Protein AF-A0A137Q869-F1 (afdb_monomer_lite)

Structure (mmCIF, N/CA/C/O backbone):
data_AF-A0A137Q869-F1
#
_entry.id   AF-A0A137Q869-F1
#
loop_
_atom_site.group_PDB
_atom_site.id
_atom_site.type_symbol
_atom_site.label_atom_id
_atom_site.label_alt_id
_atom_site.label_comp_id
_atom_site.label_asym_id
_atom_site.label_entity_id
_atom_site.label_seq_id
_atom_site.pdbx_PDB_ins_code
_atom_site.Cartn_x
_atom_site.Cartn_y
_atom_site.Cartn_z
_atom_site.occupancy
_atom_site.B_iso_or_equiv
_atom_site.auth_seq_id
_atom_site.auth_comp_id
_atom_site.auth_asym_id
_atom_site.auth_atom_id
_atom_site.pdbx_PDB_model_num
ATOM 1 N N . MET A 1 1 ? 22.956 7.132 -44.912 1.00 70.69 1 MET A N 1
ATOM 2 C CA . MET A 1 1 ? 22.242 6.955 -43.641 1.00 70.69 1 MET A CA 1
ATOM 3 C C . MET A 1 1 ? 20.974 6.210 -43.957 1.00 70.69 1 MET A C 1
ATOM 5 O O . MET A 1 1 ? 20.261 6.618 -44.870 1.00 70.69 1 MET A O 1
ATOM 9 N N . SER A 1 2 ? 20.786 5.075 -43.301 1.00 84.12 2 SER A N 1
ATOM 10 C CA . SER A 1 2 ? 19.539 4.321 -43.343 1.00 84.12 2 SER A CA 1
ATOM 11 C C . SER A 1 2 ? 18.423 5.119 -42.655 1.00 84.12 2 SER A C 1
ATOM 13 O O . SER A 1 2 ? 18.686 6.122 -41.986 1.00 84.12 2 SER A O 1
ATOM 15 N N . ALA A 1 3 ? 17.173 4.682 -42.820 1.00 81.38 3 ALA A N 1
ATOM 16 C CA . ALA A 1 3 ? 16.053 5.274 -42.094 1.00 81.38 3 ALA A CA 1
ATOM 17 C C . ALA A 1 3 ? 16.277 5.172 -40.567 1.00 81.38 3 ALA A C 1
ATOM 19 O O . ALA A 1 3 ? 16.116 6.129 -39.812 1.00 81.38 3 ALA A O 1
ATOM 20 N N . HIS A 1 4 ? 16.777 4.016 -40.148 1.00 83.25 4 HIS A N 1
ATOM 21 C CA . HIS A 1 4 ? 17.212 3.752 -38.791 1.00 83.25 4 HIS A CA 1
ATOM 22 C C . HIS A 1 4 ? 18.211 4.791 -38.263 1.00 83.25 4 HIS A C 1
ATOM 24 O O . HIS A 1 4 ? 17.983 5.367 -37.203 1.00 83.25 4 HIS A O 1
ATOM 30 N N . ASP A 1 5 ? 19.279 5.081 -39.014 1.00 85.75 5 ASP A N 1
ATOM 31 C CA . ASP A 1 5 ? 20.335 5.993 -38.553 1.00 85.75 5 ASP A CA 1
ATOM 32 C C . ASP A 1 5 ? 19.799 7.403 -38.291 1.00 85.75 5 ASP A C 1
ATOM 34 O O . ASP A 1 5 ? 20.252 8.070 -37.370 1.00 85.75 5 ASP A O 1
ATOM 38 N N . VAL A 1 6 ? 18.830 7.863 -39.090 1.00 86.69 6 VAL A N 1
ATOM 39 C CA . VAL A 1 6 ? 18.219 9.190 -38.916 1.00 86.69 6 VAL A CA 1
ATOM 40 C C . VAL A 1 6 ? 17.366 9.235 -37.646 1.00 86.69 6 VAL A C 1
ATOM 42 O O . VAL A 1 6 ? 17.465 10.196 -36.888 1.00 86.69 6 VAL A O 1
ATOM 45 N N . ILE A 1 7 ? 16.548 8.204 -37.403 1.00 88.56 7 ILE A N 1
ATOM 46 C CA . ILE A 1 7 ? 15.690 8.117 -36.209 1.00 88.56 7 ILE A CA 1
ATOM 47 C C . ILE A 1 7 ? 16.550 7.984 -34.948 1.00 88.56 7 ILE A C 1
ATOM 49 O O . ILE A 1 7 ? 16.320 8.680 -33.963 1.00 88.56 7 ILE A O 1
ATOM 53 N N . MET A 1 8 ? 17.580 7.137 -34.985 1.00 89.00 8 MET A N 1
ATOM 54 C CA . MET A 1 8 ? 18.490 6.967 -33.854 1.00 89.00 8 MET A CA 1
ATOM 55 C C . MET A 1 8 ? 19.308 8.225 -33.586 1.00 89.00 8 MET A C 1
ATOM 57 O O . MET A 1 8 ? 19.418 8.623 -32.433 1.00 89.00 8 MET A O 1
ATOM 61 N N . GLN A 1 9 ? 19.809 8.898 -34.626 1.00 91.38 9 GLN A N 1
ATOM 62 C CA . GLN A 1 9 ? 20.503 10.173 -34.455 1.00 91.38 9 GLN A CA 1
ATOM 63 C C . GLN A 1 9 ? 19.596 11.218 -33.788 1.00 91.38 9 GLN A C 1
ATOM 65 O O . GLN A 1 9 ? 20.054 11.945 -32.910 1.00 91.38 9 GLN A O 1
ATOM 70 N N . PHE A 1 10 ? 18.312 11.277 -34.159 1.00 92.62 10 PHE A N 1
ATOM 71 C CA . PHE A 1 10 ? 17.350 12.164 -33.506 1.00 92.62 10 PHE A CA 1
ATOM 72 C C . PHE A 1 10 ? 17.226 11.865 -32.003 1.00 92.62 10 PHE A C 1
ATOM 74 O O . PHE A 1 10 ? 17.351 12.782 -31.192 1.00 92.62 10 PHE A O 1
ATOM 81 N N . PHE A 1 11 ? 17.052 10.596 -31.619 1.00 92.12 11 PHE A N 1
ATOM 82 C CA . PHE A 1 11 ? 16.946 10.224 -30.204 1.00 92.12 11 PHE A CA 1
ATOM 83 C C . PHE A 1 11 ? 18.252 10.422 -29.431 1.00 92.12 11 PHE A C 1
ATOM 85 O O . PHE A 1 11 ? 18.211 10.840 -28.281 1.00 92.12 11 PHE A O 1
ATOM 92 N N . GLU A 1 12 ? 19.413 10.195 -30.048 1.00 93.44 12 GLU A N 1
ATOM 93 C CA . GLU A 1 12 ? 20.713 10.476 -29.429 1.00 93.44 12 GLU A CA 1
ATOM 94 C C . GLU A 1 12 ? 20.909 11.977 -29.162 1.00 93.44 12 GLU A C 1
ATOM 96 O O . GLU A 1 12 ? 21.384 12.370 -28.092 1.00 93.44 12 GLU A O 1
ATOM 101 N N . GLU A 1 13 ? 20.528 12.832 -30.116 1.00 94.44 13 GLU A N 1
ATOM 102 C CA . GLU A 1 13 ? 20.557 14.288 -29.950 1.00 94.44 13 GLU A CA 1
ATOM 103 C C . GLU A 1 13 ? 19.576 14.740 -28.854 1.00 94.44 13 GLU A C 1
ATOM 105 O O . GLU A 1 13 ? 19.938 15.559 -27.999 1.00 94.44 13 GLU A O 1
ATOM 110 N N . GLN A 1 14 ? 18.375 14.155 -28.823 1.00 92.88 14 GLN A N 1
ATOM 111 C CA . GLN A 1 14 ? 17.350 14.417 -27.812 1.00 92.88 14 GLN A CA 1
ATOM 112 C C . GLN A 1 14 ? 17.806 13.988 -26.410 1.00 92.88 14 GLN A C 1
ATOM 114 O O . GLN A 1 14 ? 17.740 14.787 -25.473 1.00 92.88 14 GLN A O 1
ATOM 119 N N . ASP A 1 15 ? 18.371 12.789 -26.263 1.00 90.69 15 ASP A N 1
ATOM 120 C CA . ASP A 1 15 ? 18.937 12.290 -25.006 1.00 90.69 15 ASP A CA 1
ATOM 121 C C . ASP A 1 15 ? 20.086 13.172 -24.511 1.00 90.69 15 ASP A C 1
ATOM 123 O O . ASP A 1 15 ? 20.161 13.503 -23.323 1.00 90.69 15 ASP A O 1
ATOM 127 N N . ALA A 1 16 ? 20.970 13.614 -25.410 1.00 93.69 16 ALA A N 1
ATOM 128 C CA . ALA A 1 16 ? 22.062 14.515 -25.057 1.00 93.69 16 ALA A CA 1
ATOM 129 C C . ALA A 1 16 ? 21.548 15.870 -24.536 1.00 93.69 16 ALA A C 1
ATOM 131 O O . ALA A 1 16 ? 22.136 16.450 -23.616 1.00 93.69 16 ALA A O 1
ATOM 132 N N . ASP A 1 17 ? 20.456 16.390 -25.094 1.00 92.56 17 ASP A N 1
ATOM 133 C CA . ASP A 1 17 ? 19.822 17.617 -24.614 1.00 92.56 17 ASP A CA 1
ATOM 134 C C . ASP A 1 17 ? 19.055 17.409 -23.305 1.00 92.56 17 ASP A C 1
ATOM 136 O O . ASP A 1 17 ? 19.138 18.248 -22.401 1.00 92.56 17 ASP A O 1
ATOM 140 N N . ASN A 1 18 ? 18.400 16.265 -23.143 1.00 90.38 18 ASN A N 1
ATOM 141 C CA . ASN A 1 18 ? 17.724 15.871 -21.913 1.00 90.38 18 ASN A CA 1
ATOM 142 C C . ASN A 1 18 ? 18.715 15.701 -20.747 1.00 90.38 18 ASN A C 1
ATOM 144 O O . ASN A 1 18 ? 18.483 16.221 -19.654 1.00 90.38 18 ASN A O 1
ATOM 148 N N . GLN A 1 19 ? 19.903 15.139 -20.986 1.00 87.94 19 GLN A N 1
ATOM 149 C CA . GLN A 1 19 ? 20.984 15.103 -19.990 1.00 87.94 19 GLN A CA 1
ATOM 150 C C . GLN A 1 19 ? 21.450 16.504 -19.561 1.00 87.94 19 GLN A C 1
ATOM 152 O O . GLN A 1 19 ? 21.754 16.735 -18.386 1.00 87.94 19 GLN A O 1
ATOM 157 N N . LYS A 1 20 ? 21.479 17.477 -20.483 1.00 91.00 20 LYS A N 1
ATOM 158 C CA . LYS A 1 20 ? 21.799 18.875 -20.140 1.00 91.00 20 LYS A CA 1
ATOM 159 C C . LYS A 1 20 ? 20.687 19.539 -19.324 1.00 91.00 20 LYS A C 1
ATOM 161 O O . LYS A 1 20 ? 21.003 20.432 -18.532 1.00 91.00 20 LYS A O 1
ATOM 166 N N . LYS A 1 21 ? 19.418 19.150 -19.521 1.00 86.69 21 LYS A N 1
ATOM 167 C CA . LYS A 1 21 ? 18.273 19.618 -18.717 1.00 86.69 21 LYS A CA 1
ATOM 168 C C . LYS A 1 21 ? 18.342 19.053 -17.300 1.00 86.69 21 LYS A C 1
ATOM 170 O O . LYS A 1 21 ? 18.341 19.848 -16.366 1.00 86.69 21 LYS A O 1
ATOM 175 N N . LEU A 1 22 ? 18.578 17.745 -17.149 1.00 84.06 22 LEU A N 1
ATOM 176 C CA . LEU A 1 22 ? 18.749 17.076 -15.848 1.00 84.06 22 LEU A CA 1
ATOM 177 C C . LEU A 1 22 ? 19.807 17.747 -14.966 1.00 84.06 22 LEU A C 1
ATOM 179 O O . LEU A 1 22 ? 19.617 17.918 -13.766 1.00 84.06 22 LEU A O 1
ATOM 183 N N . ALA A 1 23 ? 20.924 18.181 -15.556 1.00 82.00 23 ALA A N 1
ATOM 184 C CA . ALA A 1 23 ? 21.990 18.860 -14.818 1.00 82.00 23 ALA A CA 1
ATOM 185 C C . ALA A 1 23 ? 21.577 20.228 -14.228 1.00 82.00 23 ALA A C 1
ATOM 187 O O . ALA A 1 23 ? 22.290 20.771 -13.381 1.00 82.00 23 ALA A O 1
ATOM 188 N N . LYS A 1 24 ? 20.463 20.809 -14.690 1.00 81.25 24 LYS A N 1
ATOM 189 C CA . LYS A 1 24 ? 19.943 22.122 -14.274 1.00 81.25 24 LYS A CA 1
ATOM 190 C C . LYS A 1 24 ? 18.648 22.029 -13.465 1.00 81.25 24 LYS A C 1
ATOM 192 O O . LYS A 1 24 ? 18.185 23.058 -12.976 1.00 81.25 24 LYS A O 1
ATOM 197 N N . GLU A 1 25 ? 18.077 20.838 -13.354 1.00 77.38 25 GLU A N 1
ATOM 198 C CA . GLU A 1 25 ? 16.706 20.623 -12.908 1.00 77.38 25 GLU A CA 1
ATOM 199 C C . GLU A 1 25 ? 16.575 20.622 -11.377 1.00 77.38 25 GLU A C 1
ATOM 201 O O . GLU A 1 25 ? 17.467 20.176 -10.647 1.00 77.38 25 GLU A O 1
ATOM 206 N N . MET A 1 26 ? 15.464 21.160 -10.866 1.00 68.94 26 MET A N 1
ATOM 207 C CA . MET A 1 26 ? 15.167 21.197 -9.432 1.00 68.94 26 MET A CA 1
ATOM 208 C C . MET A 1 26 ? 14.449 19.916 -8.969 1.00 68.94 26 MET A C 1
ATOM 210 O O . MET A 1 26 ? 13.731 19.272 -9.723 1.00 68.94 26 MET A O 1
ATOM 214 N N . LEU A 1 27 ? 14.553 19.581 -7.674 1.00 62.03 27 LEU A N 1
ATOM 215 C CA . LEU A 1 27 ? 13.987 18.352 -7.077 1.00 62.03 27 LEU A CA 1
ATOM 216 C C . LEU A 1 27 ? 12.481 18.126 -7.364 1.00 62.03 27 LEU A C 1
ATOM 218 O O . LEU A 1 27 ? 12.023 16.990 -7.374 1.00 62.03 27 LEU A O 1
ATOM 222 N N . VAL A 1 28 ? 11.710 19.198 -7.567 1.00 62.38 28 VAL A N 1
ATOM 223 C CA . VAL A 1 28 ? 10.260 19.139 -7.840 1.00 62.38 28 VAL A CA 1
ATOM 224 C C . VAL A 1 28 ? 9.964 18.732 -9.287 1.00 62.38 28 VAL A C 1
ATOM 226 O O . VAL A 1 28 ? 9.039 17.962 -9.527 1.00 62.38 28 VAL A O 1
ATOM 229 N N . GLU A 1 29 ? 10.761 19.210 -10.241 1.00 74.06 29 GLU A N 1
ATOM 230 C CA . GLU A 1 29 ? 10.646 18.854 -11.662 1.00 74.06 29 GLU A CA 1
ATOM 231 C C . GLU A 1 29 ? 11.014 17.379 -11.867 1.00 74.06 29 GLU A C 1
ATOM 233 O O . GLU A 1 29 ? 10.290 16.658 -12.546 1.00 74.06 29 GLU A O 1
ATOM 238 N N . TRP A 1 30 ? 12.010 16.883 -11.124 1.00 76.00 30 TRP A N 1
ATOM 239 C CA . TRP A 1 30 ? 12.380 15.465 -11.120 1.00 76.00 30 TRP A CA 1
ATOM 240 C C . TRP A 1 30 ? 11.239 14.531 -10.677 1.00 76.00 30 TRP A C 1
ATOM 242 O O . TRP A 1 30 ? 11.047 13.461 -11.247 1.00 76.00 30 TRP A O 1
ATOM 252 N N . GLN A 1 31 ? 10.443 14.928 -9.678 1.00 68.94 31 GLN A N 1
ATOM 253 C CA . GLN A 1 31 ? 9.300 14.122 -9.221 1.00 68.94 31 GLN A CA 1
ATOM 254 C C . GLN A 1 31 ? 8.162 14.086 -10.247 1.00 68.94 31 GLN A C 1
ATOM 256 O O . GLN A 1 31 ? 7.512 13.054 -10.415 1.00 68.94 31 GLN A O 1
ATOM 261 N N . HIS A 1 32 ? 7.911 15.208 -10.927 1.00 74.62 32 HIS A N 1
ATOM 262 C CA . HIS A 1 32 ? 6.934 15.260 -12.013 1.00 74.62 32 HIS A CA 1
ATOM 263 C C . HIS A 1 32 ? 7.376 14.372 -13.181 1.00 74.62 32 HIS A C 1
ATOM 265 O O . HIS A 1 32 ? 6.587 13.571 -13.678 1.00 74.62 32 HIS A O 1
ATOM 271 N N . GLN A 1 33 ? 8.658 14.449 -13.528 1.00 79.44 33 GLN A N 1
ATOM 272 C CA . GLN A 1 33 ? 9.302 13.635 -14.548 1.00 79.44 33 GLN A CA 1
ATOM 273 C C . GLN A 1 33 ? 9.174 12.133 -14.266 1.00 79.44 33 GLN A C 1
ATOM 275 O O . GLN A 1 33 ? 8.667 11.392 -15.103 1.00 79.44 33 GLN A O 1
ATOM 280 N N . GLU A 1 34 ? 9.541 11.694 -13.057 1.00 76.25 34 GLU A N 1
ATOM 281 C CA . GLU A 1 34 ? 9.469 10.281 -12.663 1.00 76.25 34 GLU A CA 1
ATOM 282 C C . GLU A 1 34 ? 8.021 9.754 -12.690 1.00 76.25 34 GLU A C 1
ATOM 284 O O . GLU A 1 34 ? 7.768 8.597 -13.035 1.00 76.25 34 GLU A O 1
ATOM 289 N N . SER A 1 35 ? 7.046 10.607 -12.360 1.00 73.88 35 SER A N 1
ATOM 290 C CA . SER A 1 35 ? 5.626 10.267 -12.486 1.00 73.88 35 SER A CA 1
ATOM 291 C C . SER A 1 35 ? 5.194 10.102 -13.947 1.00 73.88 35 SER A C 1
ATOM 293 O O . SER A 1 35 ? 4.416 9.194 -14.243 1.00 73.88 35 SER A O 1
ATOM 295 N N . CYS A 1 36 ? 5.672 10.964 -14.848 1.00 78.81 36 CYS A N 1
ATOM 296 C CA . CYS A 1 36 ? 5.370 10.900 -16.277 1.00 78.81 36 CYS A CA 1
ATOM 297 C C . CYS A 1 36 ? 6.039 9.702 -16.965 1.00 78.81 36 CYS A C 1
ATOM 299 O O . CYS A 1 36 ? 5.411 9.096 -17.824 1.00 78.81 36 CYS A O 1
ATOM 301 N N . ASP A 1 37 ? 7.241 9.297 -16.551 1.00 76.88 37 ASP A N 1
ATOM 302 C CA . ASP A 1 37 ? 7.908 8.092 -17.072 1.00 76.88 37 ASP A CA 1
ATOM 303 C C . ASP A 1 37 ? 7.158 6.802 -16.730 1.00 76.88 37 ASP A C 1
ATOM 305 O O . ASP A 1 37 ? 7.100 5.863 -17.524 1.00 76.88 37 ASP A O 1
ATOM 309 N N . ARG A 1 38 ? 6.554 6.746 -15.538 1.00 75.88 38 ARG A N 1
ATOM 310 C CA . ARG A 1 38 ? 5.797 5.574 -15.071 1.00 75.88 38 ARG A CA 1
ATOM 311 C C . ARG A 1 38 ? 4.402 5.487 -15.679 1.00 75.88 38 ARG A C 1
ATOM 313 O O . ARG A 1 38 ? 3.912 4.387 -15.928 1.00 75.88 38 ARG A O 1
ATOM 320 N N . PHE A 1 39 ? 3.759 6.634 -15.887 1.00 82.56 39 PHE A N 1
ATOM 321 C CA . PHE A 1 39 ? 2.400 6.731 -16.420 1.00 82.56 39 PHE A CA 1
ATOM 322 C C . PHE A 1 39 ? 2.340 7.772 -17.534 1.00 82.56 39 PHE A C 1
ATOM 324 O O . PHE A 1 39 ? 1.738 8.837 -17.358 1.00 82.56 39 PHE A O 1
ATOM 331 N N . PRO A 1 40 ? 2.968 7.479 -18.680 1.00 89.75 40 PRO A N 1
ATOM 332 C CA . PRO A 1 40 ? 3.048 8.443 -19.753 1.00 89.75 40 PRO A CA 1
ATOM 333 C C . PRO A 1 40 ? 1.640 8.762 -20.285 1.00 89.75 40 PRO A C 1
ATOM 335 O O . PRO A 1 40 ? 0.828 7.858 -20.520 1.00 89.75 40 PRO A O 1
ATOM 338 N N . PRO A 1 41 ? 1.291 10.052 -20.413 1.00 89.50 41 PRO A N 1
ATOM 339 C CA . PRO A 1 41 ? -0.058 10.482 -20.735 1.00 89.50 41 PRO A CA 1
ATOM 340 C C . PRO A 1 41 ? -0.468 10.042 -22.139 1.00 89.50 41 PRO A C 1
ATOM 342 O O . PRO A 1 41 ? 0.189 10.360 -23.122 1.00 89.50 41 PRO A O 1
ATOM 345 N N . ILE A 1 42 ? -1.609 9.363 -22.243 1.00 90.81 42 ILE A N 1
ATOM 346 C CA . ILE A 1 42 ? -2.093 8.794 -23.513 1.00 90.81 42 ILE A CA 1
ATOM 347 C C . ILE A 1 42 ? -2.887 9.820 -24.346 1.00 90.81 42 ILE A C 1
ATOM 349 O O . ILE A 1 42 ? -2.905 9.746 -25.569 1.00 90.81 42 ILE A O 1
ATOM 353 N N . ARG A 1 43 ? -3.557 10.785 -23.696 1.00 85.62 43 ARG A N 1
ATOM 354 C CA . ARG A 1 43 ? -4.472 11.739 -24.364 1.00 85.62 43 ARG A CA 1
ATOM 355 C C . ARG A 1 43 ? -3.970 13.176 -24.440 1.00 85.62 43 ARG A C 1
ATOM 357 O O . ARG A 1 43 ? -4.479 13.946 -25.244 1.00 85.62 43 ARG A O 1
ATOM 364 N N . SER A 1 44 ? -3.046 13.561 -23.563 1.00 88.62 44 SER A N 1
ATOM 365 C CA . SER A 1 44 ? -2.609 14.956 -23.428 1.00 88.62 44 SER A CA 1
ATOM 366 C C . SER A 1 44 ? -1.218 15.231 -23.988 1.00 88.62 44 SER A C 1
ATOM 368 O O . SER A 1 44 ? -0.874 16.399 -24.140 1.00 88.62 44 SER A O 1
ATOM 370 N N . ALA A 1 45 ? -0.421 14.199 -24.278 1.00 95.31 45 ALA A N 1
ATOM 371 C CA . ALA A 1 45 ? 0.853 14.366 -24.969 1.00 95.31 45 ALA A CA 1
ATOM 372 C C . ALA A 1 45 ? 0.646 14.320 -26.493 1.00 95.31 45 ALA A C 1
ATOM 374 O O . ALA A 1 45 ? -0.093 13.448 -26.964 1.00 95.31 45 ALA A O 1
ATOM 375 N N . PRO A 1 46 ? 1.279 15.221 -27.270 1.00 97.25 46 PRO A N 1
ATOM 376 C CA . PRO A 1 46 ? 1.372 15.079 -28.717 1.00 97.25 46 PRO A CA 1
ATOM 377 C C . PRO A 1 46 ? 2.007 13.738 -29.094 1.00 97.25 46 PRO A C 1
ATOM 379 O O . PRO A 1 46 ? 2.920 13.249 -28.424 1.00 97.25 46 PRO A O 1
ATOM 382 N N . VAL A 1 47 ? 1.505 13.147 -30.177 1.00 97.88 47 VAL A N 1
ATOM 383 C CA . VAL A 1 47 ? 2.003 11.886 -30.730 1.00 97.88 47 VAL A CA 1
ATOM 384 C C . VAL A 1 47 ? 2.546 12.157 -32.125 1.00 97.88 47 VAL A C 1
ATOM 386 O O . VAL A 1 47 ? 1.863 12.739 -32.967 1.00 97.88 47 VAL A O 1
ATOM 389 N N . TYR A 1 48 ? 3.765 11.697 -32.373 1.00 97.62 48 TYR A N 1
ATOM 390 C CA . TYR A 1 48 ? 4.435 11.774 -33.659 1.00 97.62 48 TYR A CA 1
ATOM 391 C C . TYR A 1 48 ? 4.673 10.375 -34.214 1.00 97.62 48 TYR A C 1
ATOM 393 O O . TYR A 1 48 ? 5.122 9.478 -33.499 1.00 97.62 48 TYR A O 1
ATOM 401 N N . VAL A 1 49 ? 4.394 10.195 -35.502 1.00 96.69 49 VAL A N 1
ATOM 402 C CA . VAL A 1 49 ? 4.685 8.960 -36.237 1.00 96.69 49 VAL A CA 1
ATOM 403 C C . VAL A 1 49 ? 5.779 9.245 -37.256 1.00 96.69 49 VAL A C 1
ATOM 405 O O . VAL A 1 49 ? 5.674 10.193 -38.038 1.00 96.69 49 VAL A O 1
ATOM 408 N N . TRP A 1 50 ? 6.833 8.435 -37.245 1.00 95.00 50 TRP A N 1
ATOM 409 C CA . TRP A 1 50 ? 7.904 8.508 -38.233 1.00 95.00 50 TRP A CA 1
ATOM 410 C C . TRP A 1 50 ? 7.563 7.612 -39.421 1.00 95.00 50 TRP A C 1
ATOM 412 O O . TRP A 1 50 ? 7.441 6.396 -39.279 1.00 95.00 50 TRP A O 1
ATOM 422 N N . GLU A 1 51 ? 7.411 8.218 -40.596 1.00 91.81 51 GLU A N 1
ATOM 423 C CA . GLU A 1 51 ? 6.989 7.533 -41.818 1.00 91.81 51 GLU A CA 1
ATOM 424 C C . GLU A 1 51 ? 8.086 7.584 -42.882 1.00 91.81 51 GLU A C 1
ATOM 426 O O . GLU A 1 51 ? 8.691 8.631 -43.143 1.00 91.81 51 GLU A O 1
ATOM 431 N N . TYR A 1 52 ? 8.321 6.446 -43.535 1.00 87.56 52 TYR A N 1
ATOM 432 C CA . TYR A 1 52 ? 9.235 6.363 -44.666 1.00 87.56 52 TYR A CA 1
ATOM 433 C C . TYR A 1 52 ? 8.575 6.893 -45.940 1.00 87.56 52 TYR A C 1
ATOM 435 O O . TYR A 1 52 ? 7.515 6.420 -46.360 1.00 87.56 52 TYR A O 1
ATOM 443 N N . ASN A 1 53 ? 9.229 7.839 -46.614 1.00 83.19 53 ASN A N 1
ATOM 444 C CA . ASN A 1 53 ? 8.726 8.348 -47.879 1.00 83.19 53 ASN A CA 1
ATOM 445 C C . ASN A 1 53 ? 9.102 7.410 -49.034 1.00 83.19 53 ASN A C 1
ATOM 447 O O . ASN A 1 53 ? 10.205 7.465 -49.578 1.00 83.19 53 ASN A O 1
ATOM 451 N N . SER A 1 54 ? 8.143 6.597 -49.476 1.00 78.00 54 SER A N 1
ATOM 452 C CA . SER A 1 54 ? 8.316 5.683 -50.614 1.00 78.00 54 SER A CA 1
ATOM 453 C C . SER A 1 54 ? 8.662 6.386 -51.935 1.00 78.00 54 SER A C 1
ATOM 455 O O . SER A 1 54 ? 9.272 5.775 -52.812 1.00 78.00 54 SER A O 1
ATOM 457 N N . ASN A 1 55 ? 8.330 7.674 -52.080 1.00 81.69 55 ASN A N 1
ATOM 458 C CA . ASN A 1 55 ? 8.628 8.461 -53.281 1.00 81.69 55 ASN A CA 1
ATOM 459 C C . ASN A 1 55 ? 10.020 9.112 -53.250 1.00 81.69 55 ASN A C 1
ATOM 461 O O . ASN A 1 55 ? 10.502 9.570 -54.287 1.00 81.69 55 ASN A O 1
ATOM 465 N N . ALA A 1 56 ? 10.663 9.170 -52.081 1.00 79.00 56 ALA A N 1
ATOM 466 C CA . ALA A 1 56 ? 11.992 9.737 -51.891 1.00 79.00 56 ALA A CA 1
ATOM 467 C C . ALA A 1 56 ? 12.808 8.812 -50.971 1.00 79.00 56 ALA A C 1
ATOM 469 O O . ALA A 1 56 ? 12.890 9.054 -49.764 1.00 79.00 56 ALA A O 1
ATOM 470 N N . PRO A 1 57 ? 13.406 7.741 -51.527 1.00 68.56 57 PRO A N 1
ATOM 471 C CA . PRO A 1 57 ? 14.122 6.750 -50.739 1.00 68.56 57 PRO A CA 1
ATOM 472 C C . PRO A 1 57 ? 15.234 7.392 -49.903 1.00 68.56 57 PRO A C 1
ATOM 474 O O . PRO A 1 57 ? 16.087 8.099 -50.441 1.00 68.56 57 PRO A O 1
ATOM 477 N N . GLY A 1 58 ? 15.213 7.152 -48.591 1.00 71.38 58 GLY A N 1
ATOM 478 C CA . GLY A 1 58 ? 16.161 7.736 -47.633 1.00 71.38 58 GLY A CA 1
ATOM 479 C C . GLY A 1 58 ? 15.676 9.012 -46.935 1.00 71.38 58 GLY A C 1
ATOM 480 O O . GLY A 1 58 ? 16.408 9.551 -46.110 1.00 71.38 58 GLY A O 1
ATOM 481 N N . PHE A 1 59 ? 14.456 9.477 -47.220 1.00 79.69 59 PHE A N 1
ATOM 482 C CA . PHE A 1 59 ? 13.815 10.559 -46.474 1.00 79.69 59 PHE A CA 1
ATOM 483 C C . PHE A 1 59 ? 12.734 9.995 -45.550 1.00 79.69 59 PHE A C 1
ATOM 485 O O . PHE A 1 59 ? 11.776 9.369 -46.004 1.00 79.69 59 PHE A O 1
ATOM 492 N N . ILE A 1 60 ? 12.887 10.246 -44.252 1.00 86.69 60 ILE A N 1
ATOM 493 C CA . ILE A 1 60 ? 11.854 9.997 -43.246 1.00 86.69 60 ILE A CA 1
ATOM 494 C C . ILE A 1 60 ? 11.251 11.339 -42.873 1.00 86.69 60 ILE A C 1
ATOM 496 O O . ILE A 1 60 ? 11.968 12.333 -42.743 1.00 86.69 60 ILE A O 1
ATOM 500 N N . SER A 1 61 ? 9.939 11.363 -42.697 1.00 88.81 61 SER A N 1
ATOM 501 C CA . SER A 1 61 ? 9.236 12.519 -42.159 1.00 88.81 61 SER A CA 1
ATOM 502 C C . SER A 1 61 ? 8.558 12.158 -40.850 1.00 88.81 61 SER A C 1
ATOM 504 O O . SER A 1 61 ? 7.902 11.124 -40.751 1.00 88.81 61 SER A O 1
ATOM 506 N N . GLN A 1 62 ? 8.690 13.046 -39.872 1.00 94.00 62 GLN A N 1
ATOM 507 C CA . GLN A 1 62 ? 7.895 13.026 -38.656 1.00 94.00 62 GLN A CA 1
ATOM 508 C C . GLN A 1 62 ? 6.544 13.689 -38.952 1.00 94.00 62 GLN A C 1
ATOM 510 O O . GLN A 1 62 ? 6.495 14.812 -39.463 1.00 94.00 62 GLN A O 1
ATOM 515 N N . ARG A 1 63 ? 5.447 12.991 -38.659 1.00 95.50 63 ARG A N 1
ATOM 516 C CA . ARG A 1 63 ? 4.080 13.492 -38.821 1.00 95.50 63 ARG A CA 1
ATOM 517 C C . ARG A 1 63 ? 3.398 13.569 -37.462 1.00 95.50 63 ARG A C 1
ATOM 519 O O . ARG A 1 63 ? 3.307 12.566 -36.760 1.00 95.50 63 ARG A O 1
ATOM 526 N N . GLU A 1 64 ? 2.887 14.745 -37.117 1.00 97.19 64 GLU A N 1
ATOM 527 C CA . GLU A 1 64 ? 2.044 14.935 -35.933 1.00 97.19 64 GLU A CA 1
ATOM 528 C C . GLU A 1 64 ? 0.668 14.280 -36.146 1.00 97.19 64 GLU A C 1
ATOM 530 O O . GLU A 1 64 ? 0.081 14.353 -37.233 1.00 97.19 64 GLU A O 1
ATOM 535 N N . VAL A 1 65 ? 0.173 13.593 -35.120 1.00 97.25 65 VAL A N 1
ATOM 536 C CA . VAL A 1 65 ? -1.132 12.923 -35.098 1.00 97.25 65 VAL A CA 1
ATOM 537 C C . VAL A 1 65 ? -2.180 13.878 -34.524 1.00 97.25 65 VAL A C 1
ATOM 539 O O . VAL A 1 65 ? -1.903 14.607 -33.575 1.00 97.25 65 VAL A O 1
ATOM 542 N N . ASP A 1 66 ? -3.395 13.875 -35.084 1.00 96.50 66 ASP A N 1
ATOM 543 C CA . ASP A 1 66 ? -4.503 14.657 -34.526 1.00 96.50 66 ASP A CA 1
ATOM 544 C C . ASP A 1 66 ? -4.816 14.201 -33.094 1.00 96.50 66 ASP A C 1
ATOM 546 O O . ASP A 1 66 ? -4.806 13.007 -32.793 1.00 96.50 66 ASP A O 1
ATOM 550 N N . ILE A 1 67 ? -5.148 15.146 -32.213 1.00 93.38 67 ILE A N 1
ATOM 551 C CA . ILE A 1 67 ? -5.421 14.865 -30.797 1.00 93.38 67 ILE A CA 1
ATOM 552 C C . ILE A 1 67 ? -6.512 13.800 -30.590 1.00 93.38 67 ILE A C 1
ATOM 554 O O . ILE A 1 67 ? -6.458 13.040 -29.623 1.00 93.38 67 ILE A O 1
ATOM 558 N N . ASN A 1 68 ? -7.492 13.715 -31.497 1.00 95.00 68 ASN A N 1
ATOM 559 C CA . ASN A 1 68 ? -8.565 12.722 -31.421 1.00 95.00 68 ASN A CA 1
ATOM 560 C C . ASN A 1 68 ? -8.096 11.312 -31.816 1.00 95.00 68 ASN A C 1
ATOM 562 O O . ASN A 1 68 ? -8.729 10.329 -31.432 1.00 95.00 68 ASN A O 1
ATOM 566 N N . ASP A 1 69 ? -6.974 11.217 -32.531 1.00 95.88 69 ASP A N 1
ATOM 567 C CA . ASP A 1 69 ? -6.396 9.979 -33.049 1.00 95.88 69 ASP A CA 1
ATOM 568 C C . ASP A 1 69 ? -5.167 9.510 -32.244 1.00 95.88 69 ASP A C 1
ATOM 570 O O . ASP A 1 69 ? -4.634 8.431 -32.518 1.00 95.88 69 ASP A O 1
ATOM 574 N N . CYS A 1 70 ? -4.736 10.253 -31.213 1.00 95.62 70 CYS A N 1
ATOM 575 C CA . CYS A 1 70 ? -3.588 9.897 -30.367 1.00 95.62 70 CYS A CA 1
ATOM 576 C C . CYS A 1 70 ? -3.734 8.521 -29.692 1.00 95.62 70 CYS A C 1
ATOM 578 O O . CYS A 1 70 ? -2.861 7.667 -29.833 1.00 95.62 70 CYS A O 1
ATOM 580 N N . GLU A 1 71 ? -4.841 8.268 -28.985 1.00 95.06 71 GLU A N 1
ATOM 581 C CA . GLU A 1 71 ? -5.074 6.998 -28.272 1.00 95.06 71 GLU A CA 1
ATOM 582 C C . GLU A 1 71 ? -5.213 5.792 -29.228 1.00 95.06 71 GLU A C 1
ATOM 584 O O . GLU A 1 71 ? -4.546 4.776 -28.997 1.00 95.06 71 GLU A O 1
ATOM 589 N N . PRO A 1 72 ? -5.990 5.877 -30.331 1.00 95.94 72 PRO A N 1
ATOM 590 C CA . PRO A 1 72 ? -5.995 4.845 -31.366 1.00 95.94 72 PRO A CA 1
ATOM 591 C C . PRO A 1 72 ? -4.607 4.574 -31.950 1.00 95.94 72 PRO A C 1
ATOM 593 O O . PRO A 1 72 ? -4.239 3.413 -32.125 1.00 95.94 72 PRO A O 1
ATOM 596 N N . THR A 1 73 ? -3.818 5.621 -32.203 1.00 96.25 73 THR A N 1
ATOM 597 C CA . THR A 1 73 ? -2.462 5.485 -32.749 1.00 96.25 73 THR A CA 1
ATOM 598 C C . THR A 1 73 ? -1.537 4.789 -31.753 1.00 96.25 73 THR A C 1
ATOM 600 O O . THR A 1 73 ? -0.914 3.789 -32.094 1.00 96.25 73 THR A O 1
ATOM 603 N N . LEU A 1 74 ? -1.508 5.215 -30.488 1.00 95.69 74 LEU A N 1
ATOM 604 C CA . LEU A 1 74 ? -0.702 4.564 -29.445 1.00 95.69 74 LEU A CA 1
ATOM 605 C C . LEU A 1 74 ? -1.115 3.107 -29.185 1.00 95.69 74 LEU A C 1
ATOM 607 O O . LEU A 1 74 ? -0.276 2.289 -28.799 1.00 95.69 74 LEU A O 1
ATOM 611 N N . THR A 1 75 ? -2.394 2.784 -29.396 1.00 93.56 75 THR A N 1
ATOM 612 C CA . THR A 1 75 ? -2.912 1.409 -29.339 1.00 93.56 75 THR A CA 1
ATOM 613 C C . THR A 1 75 ? -2.453 0.596 -30.549 1.00 93.56 75 THR A C 1
ATOM 615 O O . THR A 1 75 ? -2.070 -0.558 -30.393 1.00 93.56 75 THR A O 1
ATOM 618 N N . HIS A 1 76 ? -2.438 1.190 -31.746 1.00 93.69 76 HIS A N 1
ATOM 619 C CA . HIS A 1 76 ? -1.944 0.541 -32.962 1.00 93.69 76 HIS A CA 1
ATOM 620 C C . HIS A 1 76 ? -0.454 0.184 -32.862 1.00 93.69 76 HIS A C 1
ATOM 622 O O . HIS A 1 76 ? -0.063 -0.931 -33.198 1.00 93.69 76 HIS A O 1
ATOM 628 N N . TYR A 1 77 ? 0.359 1.095 -32.321 1.00 92.75 77 TYR A N 1
ATOM 629 C CA . TYR A 1 77 ? 1.792 0.886 -32.095 1.00 92.75 77 TYR A CA 1
ATOM 630 C C . TYR A 1 77 ? 2.109 0.134 -30.789 1.00 92.75 77 TYR A C 1
ATOM 632 O O . TYR A 1 77 ? 3.267 0.074 -30.390 1.00 92.75 77 TYR A O 1
ATOM 640 N N . HIS A 1 78 ? 1.116 -0.454 -30.108 1.00 84.94 78 HIS A N 1
ATOM 641 C CA . HIS A 1 78 ? 1.341 -1.187 -28.856 1.00 84.94 78 HIS A CA 1
ATOM 642 C C . HIS A 1 78 ? 2.321 -2.359 -29.021 1.00 84.94 78 HIS A C 1
ATOM 644 O O . HIS A 1 78 ? 3.161 -2.579 -28.151 1.00 84.94 78 HIS A O 1
ATOM 650 N N . ASP A 1 79 ? 2.225 -3.076 -30.144 1.00 81.88 79 ASP A N 1
ATOM 651 C CA . ASP A 1 79 ? 3.086 -4.220 -30.475 1.00 81.88 79 ASP A CA 1
ATOM 652 C C . ASP A 1 79 ? 4.317 -3.808 -31.312 1.00 81.88 79 ASP A C 1
ATOM 654 O O . ASP A 1 79 ? 5.094 -4.655 -31.753 1.00 81.88 79 ASP A O 1
ATOM 658 N N . GLN A 1 80 ? 4.486 -2.503 -31.542 1.00 87.81 80 GLN A N 1
ATOM 659 C CA . GLN A 1 80 ? 5.596 -1.899 -32.277 1.00 87.81 80 GLN A CA 1
ATOM 660 C C . GLN A 1 80 ? 6.422 -0.999 -31.346 1.00 87.81 80 GLN A C 1
ATOM 662 O O . GLN A 1 80 ? 6.306 -1.073 -30.120 1.00 87.81 80 GLN A O 1
ATOM 667 N N . VAL A 1 81 ? 7.296 -0.159 -31.910 1.00 87.94 81 VAL A N 1
ATOM 668 C CA . VAL A 1 81 ? 8.133 0.722 -31.100 1.00 87.94 81 VAL A CA 1
ATOM 669 C C . VAL A 1 81 ? 7.421 2.044 -30.836 1.00 87.94 81 VAL A C 1
ATOM 671 O O . VAL A 1 81 ? 7.028 2.766 -31.754 1.00 87.94 81 VAL A O 1
ATOM 674 N N . ARG A 1 82 ? 7.290 2.360 -29.547 1.00 93.56 82 ARG A N 1
ATOM 675 C CA . ARG A 1 82 ? 6.834 3.650 -29.033 1.00 93.56 82 ARG A CA 1
ATOM 676 C C . ARG A 1 82 ? 7.775 4.106 -27.928 1.00 93.56 82 ARG A C 1
ATOM 678 O O . ARG A 1 82 ? 8.074 3.343 -27.010 1.00 93.56 82 ARG A O 1
ATOM 685 N N . ILE A 1 83 ? 8.233 5.343 -28.026 1.00 94.31 83 ILE A N 1
ATOM 686 C CA . ILE A 1 83 ? 9.147 5.972 -27.078 1.00 94.31 83 ILE A CA 1
ATOM 687 C C . ILE A 1 83 ? 8.460 7.232 -26.569 1.00 94.31 83 ILE A C 1
ATOM 689 O O . ILE A 1 83 ? 7.989 8.044 -27.363 1.00 94.31 83 ILE A O 1
ATOM 693 N N . TYR A 1 84 ? 8.364 7.374 -25.253 1.00 95.50 84 TYR A N 1
ATOM 694 C CA . TYR A 1 84 ? 7.851 8.581 -24.618 1.00 95.50 84 TYR A CA 1
ATOM 695 C C . TYR A 1 84 ? 9.023 9.424 -24.119 1.00 95.50 84 TYR A C 1
ATOM 697 O O . TYR A 1 84 ? 9.881 8.891 -23.416 1.00 95.50 84 TYR A O 1
ATOM 705 N N . ASP A 1 85 ? 9.051 10.713 -24.468 1.00 94.06 85 ASP A N 1
ATOM 706 C CA . ASP A 1 85 ? 9.998 11.672 -23.897 1.00 94.06 85 ASP A CA 1
ATOM 707 C C . ASP A 1 85 ? 9.303 12.510 -22.801 1.00 94.06 85 ASP A C 1
ATOM 709 O O . ASP A 1 85 ? 8.493 13.396 -23.113 1.00 94.06 85 ASP A O 1
ATOM 713 N N . PRO A 1 86 ? 9.626 12.286 -21.514 1.00 90.75 86 PRO A N 1
ATOM 714 C CA . PRO A 1 86 ? 9.077 13.063 -20.402 1.00 90.75 86 PRO A CA 1
ATOM 715 C C . PRO A 1 86 ? 9.496 14.542 -20.384 1.00 90.75 86 PRO A C 1
ATOM 717 O O . PRO A 1 86 ? 8.756 15.361 -19.843 1.00 90.75 86 PRO A O 1
ATOM 720 N N . PHE A 1 87 ? 10.647 14.915 -20.957 1.00 90.00 87 PHE A N 1
ATOM 721 C CA . PHE A 1 87 ? 11.189 16.280 -20.876 1.00 90.00 87 PHE A CA 1
ATOM 722 C C . PHE A 1 87 ? 10.442 17.267 -21.765 1.00 90.00 87 PHE A C 1
ATOM 724 O O . PHE A 1 87 ? 10.461 18.475 -21.518 1.00 90.00 87 PHE A O 1
ATOM 731 N N . VAL A 1 88 ? 9.853 16.769 -22.846 1.00 92.88 88 VAL A N 1
ATOM 732 C CA . VAL A 1 88 ? 9.034 17.558 -23.774 1.00 92.88 88 VAL A CA 1
ATOM 733 C C . VAL A 1 88 ? 7.583 17.079 -23.807 1.00 92.88 88 VAL A C 1
ATOM 735 O O . VAL A 1 88 ? 6.753 17.722 -24.445 1.00 92.88 88 VAL A O 1
ATOM 738 N N . ASN A 1 89 ? 7.262 16.026 -23.042 1.00 94.19 89 ASN A N 1
ATOM 739 C CA . ASN A 1 89 ? 5.934 15.434 -22.912 1.00 94.19 89 ASN A CA 1
ATOM 740 C C . ASN A 1 89 ? 5.367 15.019 -24.279 1.00 94.19 89 ASN A C 1
ATOM 742 O O . ASN A 1 89 ? 4.287 15.455 -24.664 1.00 94.19 89 ASN A O 1
ATOM 746 N N . GLU A 1 90 ? 6.101 14.190 -25.023 1.00 96.50 90 GLU A N 1
ATOM 747 C CA . GLU A 1 90 ? 5.705 13.747 -26.366 1.00 96.50 90 GLU A CA 1
ATOM 748 C C . GLU A 1 90 ? 5.920 12.244 -26.579 1.00 96.50 90 GLU A C 1
ATOM 750 O O . GLU A 1 90 ? 6.795 11.626 -25.974 1.00 96.50 90 GLU A O 1
ATOM 755 N N . TRP A 1 91 ? 5.127 11.655 -27.471 1.00 97.12 91 TRP A N 1
ATOM 756 C CA . TRP A 1 91 ? 5.301 10.280 -27.931 1.00 97.12 91 TRP A CA 1
ATOM 757 C C . TRP A 1 91 ? 5.882 10.244 -29.336 1.00 97.12 91 TRP A C 1
ATOM 759 O O . TRP A 1 91 ? 5.393 10.928 -30.231 1.00 97.12 91 TRP A O 1
ATOM 769 N N . ASN A 1 92 ? 6.842 9.355 -29.558 1.00 97.12 92 ASN A N 1
ATOM 770 C CA . ASN A 1 92 ? 7.393 9.038 -30.866 1.00 97.12 92 ASN A CA 1
ATOM 771 C C . ASN A 1 92 ? 7.136 7.560 -31.189 1.00 97.12 92 ASN A C 1
ATOM 773 O O . ASN A 1 92 ? 7.557 6.671 -30.451 1.00 97.12 92 ASN A O 1
ATOM 777 N N . CYS A 1 93 ? 6.436 7.301 -32.291 1.00 96.12 93 CYS A N 1
ATOM 778 C CA . CYS A 1 93 ? 6.074 5.965 -32.765 1.00 96.12 93 CYS A CA 1
ATOM 779 C C . CYS A 1 93 ? 6.698 5.699 -34.134 1.00 96.12 93 CYS A C 1
ATOM 781 O O . CYS A 1 93 ? 6.754 6.596 -34.979 1.00 96.12 93 CYS A O 1
ATOM 783 N N . TYR A 1 94 ? 7.139 4.468 -34.375 1.00 92.94 94 TYR A N 1
ATOM 784 C CA . TYR A 1 94 ? 7.670 4.064 -35.673 1.00 92.94 94 TYR A CA 1
ATOM 785 C C . TYR A 1 94 ? 7.570 2.553 -35.887 1.00 92.94 94 TYR A C 1
ATOM 787 O O . TYR A 1 94 ? 7.527 1.765 -34.939 1.00 92.94 94 TYR A O 1
ATOM 795 N N . GLU A 1 95 ? 7.535 2.150 -37.155 1.00 89.69 95 GLU A N 1
ATOM 796 C CA . GLU A 1 95 ? 7.431 0.743 -37.537 1.00 89.69 95 GLU A CA 1
ATOM 797 C C . GLU A 1 95 ? 8.760 0.014 -37.320 1.00 89.69 95 GLU A C 1
ATOM 799 O O . GLU A 1 95 ? 9.809 0.437 -37.808 1.00 89.69 95 GLU A O 1
ATOM 804 N N . SER A 1 96 ? 8.725 -1.118 -36.611 1.00 79.50 96 SER A N 1
ATOM 805 C CA . SER A 1 96 ? 9.904 -1.970 -36.396 1.00 79.50 96 SER A CA 1
ATOM 806 C C . SER A 1 96 ? 10.394 -2.633 -37.686 1.00 79.50 96 SER A C 1
ATOM 808 O O . SER A 1 96 ? 11.555 -3.014 -37.782 1.00 79.50 96 SER A O 1
ATOM 810 N N . GLU A 1 97 ? 9.552 -2.732 -38.716 1.00 74.00 97 GLU A N 1
ATOM 811 C CA . GLU A 1 97 ? 9.949 -3.248 -40.030 1.00 74.00 97 GLU A CA 1
ATOM 812 C C . GLU A 1 97 ? 10.943 -2.325 -40.752 1.00 74.00 97 GLU A C 1
ATOM 814 O O . GLU A 1 97 ? 11.701 -2.796 -41.596 1.00 74.00 97 GLU A O 1
ATOM 819 N N . LEU A 1 98 ? 11.053 -1.055 -40.339 1.00 65.31 98 LEU A N 1
ATOM 820 C CA . LEU A 1 98 ? 12.130 -0.154 -40.771 1.00 65.31 98 LEU A CA 1
ATOM 821 C C . LEU A 1 98 ? 13.531 -0.621 -40.311 1.00 65.31 98 LEU A C 1
ATOM 823 O O . LEU A 1 98 ? 14.527 -0.034 -40.731 1.00 65.31 98 LEU A O 1
ATOM 827 N N . PHE A 1 99 ? 13.608 -1.651 -39.456 1.00 61.69 99 PHE A N 1
ATOM 828 C CA . PHE A 1 99 ? 14.827 -2.191 -38.843 1.00 61.69 99 PHE A CA 1
ATOM 829 C C . PHE A 1 99 ? 15.244 -3.547 -39.431 1.00 61.69 99 PHE A C 1
ATOM 831 O O . PHE A 1 99 ? 16.377 -3.977 -39.220 1.00 61.69 99 PHE A O 1
ATOM 838 N N . ASN A 1 100 ? 14.364 -4.226 -40.174 1.00 54.44 100 ASN A N 1
ATOM 839 C CA . ASN A 1 100 ? 14.669 -5.528 -40.765 1.00 54.44 100 ASN A CA 1
ATOM 840 C C . ASN A 1 100 ? 15.245 -5.346 -42.172 1.00 54.44 100 ASN A C 1
ATOM 842 O O . ASN A 1 100 ? 14.593 -5.637 -43.173 1.00 54.44 100 ASN A O 1
ATOM 846 N N . ASP A 1 101 ? 16.497 -4.897 -42.247 1.00 52.72 101 ASP A N 1
ATOM 847 C CA . ASP A 1 101 ? 17.267 -4.818 -43.497 1.00 52.72 101 ASP A CA 1
ATOM 848 C C . ASP A 1 101 ? 17.813 -6.208 -43.918 1.00 52.72 101 ASP A C 1
ATOM 850 O O . ASP A 1 101 ? 18.932 -6.355 -44.410 1.00 52.72 101 ASP A O 1
ATOM 854 N N . ASP A 1 102 ? 17.010 -7.268 -43.747 1.00 47.56 102 ASP A N 1
ATOM 855 C CA . ASP A 1 102 ? 17.348 -8.668 -44.072 1.00 47.56 102 ASP A CA 1
ATOM 856 C C . ASP A 1 102 ? 17.262 -8.971 -45.585 1.00 47.56 102 ASP A C 1
ATOM 858 O O . ASP A 1 102 ? 17.033 -10.096 -46.047 1.00 47.56 102 ASP A O 1
ATOM 862 N N . HIS A 1 103 ? 17.528 -7.958 -46.406 1.00 44.69 103 HIS A N 1
ATOM 863 C CA . HIS A 1 103 ? 17.843 -8.117 -47.818 1.00 44.69 103 HIS A CA 1
ATOM 864 C C . HIS A 1 103 ? 19.314 -7.817 -48.113 1.00 44.69 103 HIS A C 1
ATOM 866 O O . HIS A 1 103 ? 19.630 -7.175 -49.110 1.00 44.69 103 HIS A O 1
ATOM 872 N N . ILE A 1 104 ? 20.235 -8.384 -47.322 1.00 42.62 104 ILE A N 1
ATOM 873 C CA . ILE A 1 104 ? 21.601 -8.653 -47.793 1.00 42.62 104 ILE A CA 1
ATOM 874 C C . ILE A 1 104 ? 21.997 -10.107 -47.501 1.00 42.62 104 ILE A C 1
ATOM 876 O O . ILE A 1 104 ? 22.331 -10.522 -46.398 1.00 42.62 104 ILE A O 1
ATOM 880 N N . THR A 1 105 ? 21.967 -10.891 -48.572 1.00 42.75 105 THR A N 1
ATOM 881 C CA . THR A 1 105 ? 22.568 -12.215 -48.745 1.00 42.75 105 THR A CA 1
ATOM 882 C C . THR A 1 105 ? 24.033 -12.315 -48.286 1.00 42.75 105 THR A C 1
ATOM 884 O O . THR A 1 105 ? 24.875 -11.582 -48.784 1.00 42.75 105 THR A O 1
ATOM 887 N N . GLN A 1 106 ? 24.297 -13.348 -47.475 1.00 41.25 106 GLN A N 1
ATOM 888 C CA . GLN A 1 106 ? 25.473 -14.242 -47.403 1.00 41.25 106 GLN A CA 1
ATOM 889 C C . GLN A 1 106 ? 26.922 -13.704 -47.295 1.00 41.25 106 GLN A C 1
ATOM 891 O O . GLN A 1 106 ? 27.425 -12.998 -48.161 1.00 41.25 106 GLN A O 1
ATOM 896 N N . ALA A 1 107 ? 27.618 -14.369 -46.355 1.00 41.81 107 ALA A N 1
ATOM 897 C CA . ALA A 1 107 ? 29.051 -14.695 -46.262 1.00 41.81 107 ALA A CA 1
ATOM 898 C C . ALA A 1 107 ? 29.978 -13.660 -45.598 1.00 41.81 107 ALA A C 1
ATOM 900 O O . ALA A 1 107 ? 30.175 -12.562 -46.106 1.00 41.81 107 ALA A O 1
ATOM 901 N N . GLY A 1 108 ? 30.610 -14.068 -44.489 1.00 35.41 108 GLY A N 1
ATOM 902 C CA . GLY A 1 108 ? 31.670 -13.296 -43.838 1.00 35.41 108 GLY A CA 1
ATOM 903 C C . GLY A 1 108 ? 31.849 -13.588 -42.348 1.00 35.41 108 GLY A C 1
ATOM 904 O O . GLY A 1 108 ? 31.564 -12.752 -41.504 1.00 35.41 108 GLY A O 1
ATOM 905 N N . ASP A 1 109 ? 32.297 -14.796 -42.045 1.00 44.88 109 ASP A N 1
ATOM 906 C CA . ASP A 1 109 ? 33.200 -15.155 -40.952 1.00 44.88 109 ASP A CA 1
ATOM 907 C C . ASP A 1 109 ? 34.102 -14.000 -40.456 1.00 44.88 109 ASP A C 1
ATOM 909 O O . ASP A 1 109 ? 34.881 -13.437 -41.221 1.00 44.88 109 ASP A O 1
ATOM 913 N N . GLY A 1 110 ? 34.034 -13.679 -39.154 1.00 37.34 110 GLY A N 1
ATOM 914 C CA . GLY A 1 110 ? 34.924 -12.687 -38.538 1.00 37.34 110 GLY A CA 1
ATOM 915 C C . GLY A 1 110 ? 34.603 -12.317 -37.083 1.00 37.34 110 GLY A C 1
ATOM 916 O O . GLY A 1 110 ? 33.766 -11.466 -36.833 1.00 37.34 110 GLY A O 1
ATOM 917 N N . GLU A 1 111 ? 35.294 -13.002 -36.171 1.00 42.22 111 GLU A N 1
ATOM 918 C CA . GLU A 1 111 ? 35.852 -12.605 -34.860 1.00 42.22 111 GLU A CA 1
ATOM 919 C C . GLU A 1 111 ? 35.161 -11.582 -33.928 1.00 42.22 111 GLU A C 1
ATOM 921 O O . GLU A 1 111 ? 34.739 -10.491 -34.293 1.00 42.22 111 GLU A O 1
ATOM 926 N N . GLY A 1 112 ? 35.127 -11.968 -32.647 1.00 41.44 112 GLY A N 1
ATOM 927 C CA . GLY A 1 112 ? 34.429 -11.293 -31.560 1.00 41.44 112 GLY A CA 1
ATOM 928 C C . GLY A 1 112 ? 35.014 -9.958 -31.105 1.00 41.44 112 GLY A C 1
ATOM 929 O O . GLY A 1 112 ? 36.210 -9.691 -31.193 1.00 41.44 112 GLY A O 1
ATOM 930 N N . ILE A 1 113 ? 34.124 -9.148 -30.534 1.00 37.47 113 ILE A N 1
ATOM 931 C CA . ILE A 1 113 ? 34.436 -7.881 -29.881 1.00 37.47 113 ILE A CA 1
ATOM 932 C C . ILE A 1 113 ? 34.045 -8.015 -28.405 1.00 37.47 113 ILE A C 1
ATOM 934 O O . ILE A 1 113 ? 32.867 -8.061 -28.056 1.00 37.47 113 ILE A O 1
ATOM 938 N N . GLU A 1 114 ? 35.053 -8.117 -27.538 1.00 36.16 114 GLU A N 1
ATOM 939 C CA . GLU A 1 114 ? 34.908 -7.988 -26.087 1.00 36.16 114 GLU A CA 1
ATOM 940 C C . GLU A 1 114 ? 34.725 -6.505 -25.723 1.00 36.16 114 GLU A C 1
ATOM 942 O O . GLU A 1 114 ? 35.628 -5.686 -25.912 1.00 36.16 114 GLU A O 1
ATOM 947 N N . CYS A 1 115 ? 33.561 -6.144 -25.179 1.00 29.27 115 CYS A N 1
ATOM 948 C CA . CYS A 1 115 ? 33.328 -4.825 -24.591 1.00 29.27 115 CYS A CA 1
ATOM 949 C C . CYS A 1 115 ? 33.968 -4.739 -23.197 1.00 29.27 115 CYS A C 1
ATOM 951 O O . CYS A 1 115 ? 33.430 -5.249 -22.215 1.00 29.27 115 CYS A O 1
ATOM 953 N N . PHE A 1 116 ? 35.104 -4.047 -23.107 1.00 28.81 116 PHE A N 1
ATOM 954 C CA . PHE A 1 116 ? 35.690 -3.595 -21.845 1.00 28.81 116 PHE A CA 1
ATOM 955 C C . PHE A 1 116 ? 35.129 -2.221 -21.460 1.00 28.81 116 PHE A C 1
ATOM 957 O O . PHE A 1 116 ? 35.467 -1.212 -22.075 1.00 28.81 116 PHE A O 1
ATOM 964 N N . CYS A 1 117 ? 34.328 -2.167 -20.396 1.00 29.20 117 CYS A N 1
ATOM 965 C CA . CYS A 1 117 ? 33.933 -0.918 -19.746 1.00 29.20 117 CYS A CA 1
ATOM 966 C C . CYS A 1 117 ? 34.798 -0.719 -18.492 1.00 29.20 117 CYS A C 1
ATOM 968 O O . CYS A 1 117 ? 34.500 -1.268 -17.431 1.00 29.20 117 CYS A O 1
ATOM 9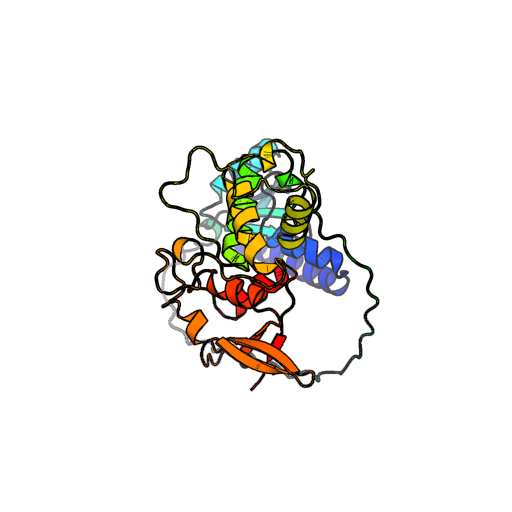70 N N . ASN A 1 118 ? 35.878 0.057 -18.599 1.00 28.80 118 ASN A N 1
ATOM 971 C CA . ASN A 1 118 ? 36.632 0.514 -17.430 1.00 28.80 118 ASN A CA 1
ATOM 972 C C . ASN A 1 118 ? 35.914 1.720 -16.814 1.00 28.80 118 ASN A C 1
ATOM 974 O O . ASN A 1 118 ? 35.942 2.812 -17.374 1.00 28.80 118 ASN A O 1
ATOM 978 N N . SER A 1 119 ? 35.282 1.525 -15.655 1.00 32.81 119 SER A N 1
ATOM 979 C CA . SER A 1 119 ? 34.707 2.618 -14.868 1.00 32.81 119 SER A CA 1
ATOM 980 C C . SER A 1 119 ? 35.750 3.116 -13.865 1.00 32.81 119 SER A C 1
ATOM 982 O O . SER A 1 119 ? 36.047 2.445 -12.876 1.00 32.81 119 SER A O 1
ATOM 984 N N . GLU A 1 120 ? 36.327 4.289 -14.122 1.00 32.41 120 GLU A N 1
ATOM 985 C CA . GLU A 1 120 ? 37.219 4.960 -13.177 1.00 32.41 120 GLU A CA 1
ATOM 986 C C . GLU A 1 120 ? 36.427 5.537 -11.991 1.00 32.41 120 GLU A C 1
ATOM 988 O O . GLU A 1 120 ? 35.389 6.184 -12.137 1.00 32.41 120 GLU A O 1
ATOM 993 N N . HIS A 1 121 ? 36.931 5.271 -10.786 1.00 32.88 121 HIS A N 1
ATOM 994 C CA . HIS A 1 121 ? 36.407 5.757 -9.514 1.00 32.88 121 HIS A CA 1
ATOM 995 C C . HIS A 1 121 ? 36.605 7.274 -9.370 1.00 32.88 121 HIS A C 1
ATOM 997 O O . HIS A 1 121 ? 37.736 7.743 -9.239 1.00 32.88 121 HIS A O 1
ATOM 1003 N N . LEU A 1 122 ? 35.512 8.035 -9.268 1.00 31.59 122 LEU A N 1
ATOM 1004 C CA . LEU A 1 122 ? 35.553 9.410 -8.761 1.00 31.59 122 LEU A CA 1
ATOM 1005 C C . LEU A 1 122 ? 35.483 9.434 -7.218 1.00 31.59 122 LEU A C 1
ATOM 1007 O O . LEU A 1 122 ? 34.766 8.625 -6.618 1.00 31.59 122 LEU A O 1
ATOM 1011 N N . PRO A 1 123 ? 36.212 10.347 -6.547 1.00 33.31 123 PRO A N 1
ATOM 1012 C CA . PRO A 1 123 ? 36.264 10.405 -5.092 1.00 33.31 123 PRO A CA 1
ATOM 1013 C C . PRO A 1 123 ? 34.993 11.029 -4.502 1.00 33.31 123 PRO A C 1
ATOM 1015 O O . PRO A 1 123 ? 34.582 12.132 -4.860 1.00 33.31 123 PRO A O 1
ATOM 1018 N N . VAL A 1 124 ? 34.407 10.327 -3.531 1.00 30.56 124 VAL A N 1
ATOM 1019 C CA . VAL A 1 124 ? 33.248 10.763 -2.745 1.00 30.56 124 VAL A CA 1
ATOM 1020 C C . VAL A 1 124 ? 33.640 11.954 -1.864 1.00 30.56 124 VAL A C 1
ATOM 1022 O O . VAL A 1 124 ? 34.386 11.801 -0.895 1.00 30.56 124 VAL A O 1
ATOM 1025 N N . GLN A 1 125 ? 33.130 13.146 -2.175 1.00 31.48 125 GLN A N 1
ATOM 1026 C CA . GLN A 1 125 ? 33.213 14.302 -1.282 1.00 31.48 125 GLN A CA 1
ATOM 1027 C C . GLN A 1 125 ? 32.010 14.323 -0.330 1.00 31.48 125 GLN A C 1
ATOM 1029 O O .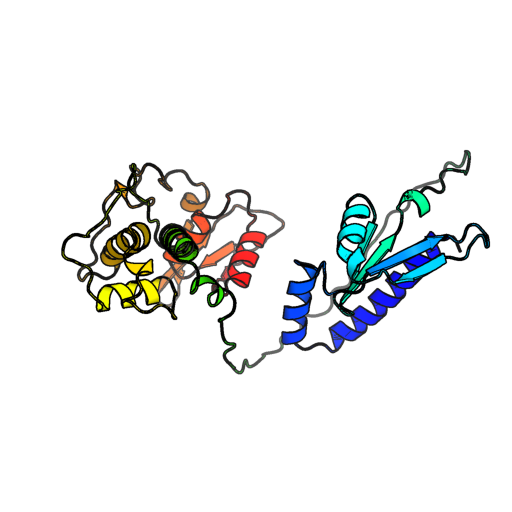 GLN A 1 125 ? 30.855 14.347 -0.750 1.00 31.48 125 GLN A O 1
ATOM 1034 N N . ASN A 1 126 ? 32.293 14.336 0.974 1.00 33.66 126 ASN A N 1
ATOM 1035 C CA . ASN A 1 126 ? 31.304 14.515 2.036 1.00 33.66 126 ASN A CA 1
ATOM 1036 C C . ASN A 1 126 ? 30.769 15.956 2.028 1.00 33.66 126 ASN A C 1
ATOM 1038 O O . ASN A 1 126 ? 31.358 16.844 2.646 1.00 33.66 126 ASN A O 1
ATOM 1042 N N . VAL A 1 127 ? 29.631 16.184 1.371 1.00 30.64 127 VAL A N 1
ATOM 1043 C CA . VAL A 1 127 ? 28.884 17.442 1.486 1.00 30.64 127 VAL A CA 1
ATOM 1044 C C . VAL A 1 127 ? 27.855 17.305 2.605 1.00 30.64 127 VAL A C 1
ATOM 1046 O O . VAL A 1 127 ? 26.912 16.520 2.532 1.00 30.64 127 VAL A O 1
ATOM 1049 N N . LYS A 1 128 ? 28.040 18.079 3.676 1.00 30.97 128 LYS A N 1
ATOM 1050 C CA . LYS A 1 128 ? 27.091 18.179 4.788 1.00 30.97 128 LYS A CA 1
ATOM 1051 C C . LYS A 1 128 ? 25.942 19.103 4.367 1.00 30.97 128 LYS A C 1
ATOM 1053 O O . LYS A 1 128 ? 26.025 20.312 4.558 1.00 30.97 128 LYS A O 1
ATOM 1058 N N . ALA A 1 129 ? 24.900 18.538 3.761 1.00 30.50 129 ALA A N 1
ATOM 1059 C CA . ALA A 1 129 ? 23.695 19.278 3.398 1.00 30.50 129 ALA A CA 1
ATOM 1060 C C . ALA A 1 129 ? 22.837 19.561 4.644 1.00 30.50 129 ALA A C 1
ATOM 1062 O O . ALA A 1 129 ? 22.423 18.649 5.363 1.00 30.50 129 ALA A O 1
ATOM 1063 N N . THR A 1 130 ? 22.583 20.841 4.907 1.00 28.06 130 THR A N 1
ATOM 1064 C CA . THR A 1 130 ? 21.622 21.300 5.914 1.00 28.06 130 THR A CA 1
ATOM 1065 C C . THR A 1 130 ? 20.247 21.352 5.255 1.00 28.06 130 THR A C 1
ATOM 1067 O O . THR A 1 130 ? 20.013 22.186 4.386 1.00 28.06 130 THR A O 1
ATOM 1070 N N . PHE A 1 131 ? 19.349 20.452 5.651 1.00 27.66 131 PHE A N 1
ATOM 1071 C CA . PHE A 1 131 ? 17.971 20.412 5.163 1.00 27.66 131 PHE A CA 1
ATOM 1072 C C . PHE A 1 131 ? 17.127 21.482 5.865 1.00 27.66 131 PHE A C 1
ATOM 1074 O O . PHE A 1 131 ? 16.929 21.426 7.078 1.00 27.66 131 PHE A O 1
ATOM 1081 N N . THR A 1 132 ? 16.598 22.437 5.106 1.00 27.62 132 THR A N 1
ATOM 1082 C CA . THR A 1 132 ? 15.467 23.267 5.531 1.00 27.62 132 THR A CA 1
ATOM 1083 C C . THR A 1 132 ? 14.174 22.545 5.165 1.00 27.62 132 THR A C 1
ATOM 1085 O O . THR A 1 132 ? 13.873 22.353 3.991 1.00 27.62 132 THR A O 1
ATOM 1088 N N . THR A 1 133 ? 13.418 22.118 6.173 1.00 28.61 133 THR A N 1
ATOM 1089 C CA . THR A 1 133 ? 12.100 21.490 6.026 1.00 28.61 133 THR A CA 1
ATOM 1090 C C . THR A 1 133 ? 11.049 22.533 5.654 1.00 28.61 133 THR A C 1
ATOM 1092 O O . THR A 1 133 ? 10.474 23.177 6.530 1.00 28.61 133 THR A O 1
ATOM 1095 N N . SER A 1 134 ? 10.785 22.695 4.362 1.00 29.20 134 SER A N 1
ATOM 1096 C CA . SER A 1 134 ? 9.490 23.169 3.874 1.00 29.20 134 SER A CA 1
ATOM 1097 C C . SER A 1 134 ? 8.609 21.944 3.648 1.00 29.20 134 SER A C 1
ATOM 1099 O O . SER A 1 134 ? 8.941 21.098 2.822 1.00 29.20 134 SER A O 1
ATOM 1101 N N . THR A 1 135 ? 7.538 21.818 4.421 1.00 30.61 135 THR A N 1
ATOM 1102 C CA . THR A 1 135 ? 6.581 20.708 4.377 1.00 30.61 135 THR A CA 1
ATOM 1103 C C . THR A 1 135 ? 5.816 20.708 3.042 1.00 30.61 135 THR A C 1
ATOM 1105 O O . THR A 1 135 ? 5.048 21.644 2.816 1.00 30.61 135 THR A O 1
ATOM 1108 N N . PRO A 1 136 ? 5.985 19.711 2.152 1.00 35.44 136 PRO A N 1
ATOM 1109 C CA . PRO A 1 136 ? 5.077 19.528 1.025 1.00 35.44 136 PRO A CA 1
ATOM 1110 C C . PRO A 1 136 ? 3.747 18.936 1.519 1.00 35.44 136 PRO A C 1
ATOM 1112 O O . PRO A 1 136 ? 3.725 18.100 2.426 1.00 35.44 136 PRO A O 1
ATOM 1115 N N . SER A 1 137 ? 2.633 19.390 0.943 1.00 35.53 137 SER A N 1
ATOM 1116 C CA . SER A 1 137 ? 1.290 18.912 1.292 1.00 35.53 137 SER A CA 1
ATOM 1117 C C . SER A 1 137 ? 1.055 17.501 0.725 1.00 35.53 137 SER A C 1
ATOM 1119 O O . SER A 1 137 ? 1.200 17.320 -0.481 1.00 35.53 137 SER A O 1
ATOM 1121 N N . PRO A 1 138 ? 0.668 16.503 1.542 1.00 40.81 138 PRO A N 1
ATOM 1122 C CA . PRO A 1 138 ? 0.546 15.097 1.132 1.00 40.81 138 PRO A CA 1
ATOM 1123 C C . PRO A 1 138 ? -0.817 14.742 0.494 1.00 40.81 138 PRO A C 1
ATOM 1125 O O . PRO A 1 138 ? -1.314 13.630 0.655 1.00 40.81 138 PRO A O 1
ATOM 1128 N N . ILE A 1 139 ? -1.473 15.678 -0.195 1.00 44.72 139 ILE A N 1
ATOM 1129 C CA . ILE A 1 139 ? -2.914 15.603 -0.494 1.00 44.72 139 ILE A CA 1
ATOM 1130 C C . ILE A 1 139 ? -3.148 15.451 -2.003 1.00 44.72 139 ILE A C 1
ATOM 1132 O O . ILE A 1 139 ? -3.494 16.413 -2.669 1.00 44.72 139 ILE A O 1
ATOM 1136 N N . SER A 1 140 ? -2.941 14.260 -2.570 1.00 45.53 140 SER A N 1
ATOM 1137 C CA . SER A 1 140 ? -3.411 13.986 -3.946 1.00 45.53 140 SER A CA 1
ATOM 1138 C C . SER A 1 140 ? -4.200 12.679 -4.055 1.00 45.53 140 SER A C 1
ATOM 1140 O O . SER A 1 140 ? -5.244 12.652 -4.693 1.00 45.53 140 SER A O 1
ATOM 1142 N N . PHE A 1 141 ? -3.814 11.623 -3.330 1.00 46.50 141 PHE A N 1
ATOM 1143 C CA . PHE A 1 141 ? -4.562 10.355 -3.338 1.00 46.50 141 PHE A CA 1
ATOM 1144 C C . PHE A 1 141 ? -5.914 10.423 -2.593 1.00 46.50 141 PHE A C 1
ATOM 1146 O O . PHE A 1 141 ? -6.868 9.734 -2.946 1.00 46.50 141 PHE A O 1
ATOM 1153 N N . LEU A 1 142 ? -6.012 11.264 -1.557 1.00 49.38 142 LEU A N 1
ATOM 1154 C CA . LEU A 1 142 ? -7.165 11.296 -0.646 1.00 49.38 142 LEU A CA 1
ATOM 1155 C C . LEU A 1 142 ? -8.346 12.143 -1.147 1.00 49.38 142 LEU A C 1
ATOM 1157 O O . LEU A 1 142 ? -9.459 11.947 -0.668 1.00 49.38 142 LEU A O 1
ATOM 1161 N N . GLU A 1 143 ? -8.144 13.052 -2.106 1.00 49.34 143 GLU A N 1
ATOM 1162 C CA . GLU A 1 143 ? -9.231 13.906 -2.618 1.00 49.34 143 GLU A CA 1
ATOM 1163 C C . GLU A 1 143 ? -10.253 13.108 -3.440 1.00 49.34 143 GLU A C 1
ATOM 1165 O O . GLU A 1 143 ? -11.446 13.391 -3.390 1.00 49.34 143 GLU A O 1
ATOM 1170 N N . THR A 1 144 ? -9.828 12.030 -4.105 1.00 51.59 144 THR A N 1
ATOM 1171 C CA . THR A 1 144 ? -10.704 11.147 -4.895 1.00 51.59 144 THR A CA 1
ATOM 1172 C C . THR A 1 144 ? -11.546 10.156 -4.084 1.00 51.59 144 THR A C 1
ATOM 1174 O O . THR A 1 144 ? -12.414 9.497 -4.662 1.00 51.59 144 THR A O 1
ATOM 1177 N N . VAL A 1 145 ? -11.295 10.022 -2.775 1.00 56.25 145 VAL A N 1
ATOM 1178 C CA . VAL A 1 145 ? -12.007 9.081 -1.881 1.00 56.25 145 VAL A CA 1
ATOM 1179 C C . VAL A 1 145 ? -13.342 9.663 -1.394 1.00 56.25 145 VAL A C 1
ATOM 1181 O O . VAL A 1 145 ? -14.222 8.924 -0.970 1.00 56.25 145 VAL A O 1
ATOM 1184 N N . ILE A 1 146 ? -13.519 10.985 -1.464 1.00 59.47 146 ILE A N 1
ATOM 1185 C CA . ILE A 1 146 ? -14.586 11.691 -0.737 1.00 59.47 146 ILE A CA 1
ATOM 1186 C C . ILE A 1 146 ? -15.971 11.540 -1.397 1.00 59.47 146 ILE A C 1
ATOM 1188 O O . ILE A 1 146 ? -16.974 11.550 -0.686 1.00 59.47 146 ILE A O 1
ATOM 1192 N N . ASP A 1 147 ? -16.038 11.334 -2.715 1.00 61.38 147 ASP A N 1
ATOM 1193 C CA . ASP A 1 147 ? -17.309 11.355 -3.461 1.00 61.38 147 ASP A CA 1
ATOM 1194 C C . ASP A 1 147 ? -17.925 9.970 -3.738 1.00 61.38 147 ASP A C 1
ATOM 1196 O O . ASP A 1 147 ? -19.044 9.891 -4.247 1.00 61.38 147 ASP A O 1
ATOM 1200 N N . ASP A 1 148 ? -17.237 8.873 -3.404 1.00 72.75 148 ASP A N 1
ATOM 1201 C CA . ASP A 1 148 ? -17.707 7.511 -3.685 1.00 72.75 148 ASP A CA 1
ATOM 1202 C C . ASP A 1 148 ? -17.674 6.633 -2.418 1.00 72.75 148 ASP A C 1
ATOM 1204 O O . ASP A 1 148 ? -16.589 6.264 -1.957 1.00 72.75 148 ASP A O 1
ATOM 1208 N N . PRO A 1 149 ? -18.837 6.268 -1.841 1.00 67.25 149 PRO A N 1
ATOM 1209 C CA . PRO A 1 149 ? -18.895 5.464 -0.622 1.00 67.25 149 PRO A CA 1
ATOM 1210 C C . PRO A 1 149 ? -18.242 4.085 -0.784 1.00 67.25 149 PRO A C 1
ATOM 1212 O O . PRO A 1 149 ? -17.699 3.566 0.187 1.00 67.25 149 PRO A O 1
ATOM 1215 N N . TYR A 1 150 ? -18.224 3.510 -1.992 1.00 74.44 150 TYR A N 1
ATOM 1216 C CA . TYR A 1 150 ? -17.575 2.218 -2.226 1.00 74.44 150 TYR A CA 1
ATOM 1217 C C . TYR A 1 150 ? -16.049 2.331 -2.142 1.00 74.44 150 TYR A C 1
ATOM 1219 O O . TYR A 1 150 ? -15.392 1.443 -1.604 1.00 74.44 150 TYR A O 1
ATOM 1227 N N . LYS A 1 151 ? -15.480 3.469 -2.560 1.00 85.56 151 LYS A N 1
ATOM 1228 C CA . LYS A 1 151 ? -14.041 3.725 -2.401 1.00 85.56 151 LYS A CA 1
ATOM 1229 C C . LYS A 1 151 ? -13.638 3.860 -0.940 1.00 85.56 151 LYS A C 1
ATOM 1231 O O . LYS A 1 151 ? -12.509 3.513 -0.598 1.00 85.56 151 LYS A O 1
ATOM 1236 N N . LEU A 1 152 ? -14.525 4.369 -0.082 1.00 88.88 152 LEU A N 1
ATOM 1237 C CA . LEU A 1 152 ? -14.250 4.451 1.350 1.00 88.88 152 LEU A CA 1
ATOM 1238 C C . LEU A 1 152 ? -14.190 3.063 1.986 1.00 88.88 152 LEU A C 1
ATOM 1240 O O . LEU A 1 152 ? -13.255 2.804 2.741 1.00 88.88 152 LEU A O 1
ATOM 1244 N N . ASP A 1 153 ? -15.158 2.196 1.682 1.00 92.00 153 ASP A N 1
ATOM 1245 C CA . ASP A 1 153 ? -15.187 0.819 2.181 1.00 92.00 153 ASP A CA 1
ATOM 1246 C C . ASP A 1 153 ? -13.891 0.088 1.805 1.00 92.00 153 ASP A C 1
ATOM 1248 O O . ASP A 1 153 ? -13.205 -0.432 2.689 1.00 92.00 153 ASP A O 1
ATOM 1252 N N . ASP A 1 154 ? -13.504 0.144 0.527 1.00 91.38 154 ASP A N 1
ATOM 1253 C CA . ASP A 1 154 ? -12.270 -0.471 0.030 1.00 91.38 154 ASP A CA 1
ATOM 1254 C C . ASP A 1 154 ? -11.028 0.122 0.710 1.00 91.38 154 ASP A C 1
ATOM 1256 O O . ASP A 1 154 ? -10.179 -0.619 1.201 1.00 91.38 154 ASP A O 1
ATOM 1260 N N . THR A 1 155 ? -10.947 1.452 0.829 1.00 91.75 155 THR A N 1
ATOM 1261 C CA . THR A 1 155 ? -9.802 2.137 1.457 1.00 91.75 155 THR A CA 1
ATOM 1262 C C . THR A 1 155 ? -9.682 1.792 2.944 1.00 91.75 155 THR A C 1
ATOM 1264 O O . THR A 1 155 ? -8.592 1.510 3.440 1.00 91.75 155 THR A O 1
ATOM 1267 N N . MET A 1 156 ? -10.794 1.806 3.686 1.00 92.81 156 MET A N 1
ATOM 1268 C CA . MET A 1 156 ? -10.819 1.464 5.111 1.00 92.81 156 MET A CA 1
ATOM 1269 C C . MET A 1 156 ? -10.458 0.000 5.333 1.00 92.81 156 MET A C 1
ATOM 1271 O O . MET A 1 156 ? -9.723 -0.301 6.277 1.00 92.81 156 MET A O 1
ATOM 1275 N N . LEU A 1 157 ? -10.973 -0.899 4.492 1.00 94.31 157 LEU A N 1
ATOM 1276 C CA . LEU A 1 157 ? -10.661 -2.320 4.551 1.00 94.31 157 LEU A CA 1
ATOM 1277 C C . LEU A 1 157 ? -9.179 -2.555 4.257 1.00 94.31 157 LEU A C 1
ATOM 1279 O O . LEU A 1 157 ? -8.496 -3.182 5.063 1.00 94.31 157 LEU A O 1
ATOM 1283 N N . GLU A 1 158 ? -8.678 -1.992 3.158 1.00 93.44 158 GLU A N 1
ATOM 1284 C CA . GLU A 1 158 ? -7.284 -2.089 2.735 1.00 93.44 158 GLU A CA 1
ATOM 1285 C C . GLU A 1 158 ? -6.344 -1.576 3.833 1.00 93.44 158 GLU A C 1
ATOM 1287 O O . GLU A 1 158 ? -5.469 -2.307 4.293 1.00 93.44 158 GLU A O 1
ATOM 1292 N N . LEU A 1 159 ? -6.544 -0.355 4.333 1.00 92.81 159 LEU A N 1
ATOM 1293 C CA . LEU A 1 159 ? -5.661 0.231 5.346 1.00 92.81 159 LEU A CA 1
ATOM 1294 C C . LEU A 1 159 ? -5.714 -0.518 6.682 1.00 92.81 159 LEU A C 1
ATOM 1296 O O . LEU A 1 159 ? -4.671 -0.728 7.309 1.00 92.81 159 LEU A O 1
ATOM 1300 N N . SER A 1 160 ? -6.905 -0.944 7.113 1.00 94.50 160 SER A N 1
ATOM 1301 C CA . SER A 1 160 ? -7.069 -1.698 8.363 1.00 94.50 160 SER A CA 1
ATOM 1302 C C . SER A 1 160 ? -6.427 -3.080 8.269 1.00 94.50 160 SER A C 1
ATOM 1304 O O . SER A 1 160 ? -5.790 -3.530 9.225 1.00 94.50 160 SER A O 1
ATOM 1306 N N . TRP A 1 161 ? -6.539 -3.738 7.115 1.00 95.56 161 TRP A N 1
ATOM 1307 C CA . TRP A 1 161 ? -5.869 -5.004 6.854 1.00 95.56 161 TRP A CA 1
ATOM 1308 C C . TRP A 1 161 ? -4.348 -4.821 6.766 1.00 95.56 161 TRP A C 1
ATOM 1310 O O . TRP A 1 161 ? -3.625 -5.334 7.618 1.00 95.56 161 TRP A O 1
ATOM 1320 N N . LEU A 1 162 ? -3.846 -4.003 5.832 1.00 93.12 162 LEU A N 1
ATOM 1321 C CA . LEU A 1 162 ? -2.407 -3.860 5.595 1.00 93.12 162 LEU A CA 1
ATOM 1322 C C . LEU A 1 162 ? -1.637 -3.411 6.843 1.00 93.12 162 LEU A C 1
ATOM 1324 O O . LEU A 1 162 ? -0.548 -3.925 7.098 1.00 93.12 162 LEU A O 1
ATOM 1328 N N . GLN A 1 163 ? -2.158 -2.455 7.615 1.00 91.25 163 GLN A N 1
ATOM 1329 C CA . GLN A 1 163 ? -1.399 -1.852 8.717 1.00 91.25 163 GLN A CA 1
ATOM 1330 C C . GLN A 1 163 ? -1.641 -2.509 10.080 1.00 91.25 163 GLN A C 1
ATOM 1332 O O . GLN A 1 163 ? -0.751 -2.468 10.937 1.00 91.25 163 GLN A O 1
ATOM 1337 N N . TYR A 1 164 ? -2.827 -3.082 10.298 1.00 93.44 164 TYR A N 1
ATOM 1338 C CA . TYR A 1 164 ? -3.258 -3.568 11.616 1.00 93.44 164 TYR A CA 1
ATOM 1339 C C . TYR A 1 164 ? -3.671 -5.040 11.627 1.00 93.44 164 TYR A C 1
ATOM 1341 O O . TYR A 1 164 ? -3.817 -5.619 12.708 1.00 93.44 164 TYR A O 1
ATOM 1349 N N . GLY A 1 165 ? -3.800 -5.651 10.453 1.00 95.62 165 GLY A N 1
ATOM 1350 C CA . GLY A 1 165 ? -4.123 -7.058 10.301 1.00 95.62 165 GLY A CA 1
ATOM 1351 C C . GLY A 1 165 ? -5.605 -7.378 10.466 1.00 95.62 165 GLY A C 1
ATOM 1352 O O . GLY A 1 165 ? -5.958 -8.447 10.969 1.00 95.62 165 GLY A O 1
ATOM 1353 N N . PHE A 1 166 ? -6.480 -6.417 10.155 1.00 97.00 166 PHE A N 1
ATOM 1354 C CA . PHE A 1 166 ? -7.923 -6.626 10.224 1.00 97.00 166 PHE A CA 1
ATOM 1355 C C . PHE A 1 166 ? -8.380 -7.681 9.218 1.00 97.00 166 PHE A C 1
ATOM 1357 O O . PHE A 1 166 ? -8.043 -7.618 8.038 1.00 97.00 166 PHE A O 1
ATOM 1364 N N . VAL A 1 167 ? -9.218 -8.601 9.688 1.00 96.75 167 VAL A N 1
ATOM 1365 C CA . VAL A 1 167 ? -9.837 -9.642 8.874 1.00 96.75 167 VAL A CA 1
ATOM 1366 C C . VAL A 1 167 ? -11.364 -9.568 9.043 1.00 96.75 167 VAL A C 1
ATOM 1368 O O . VAL A 1 167 ? -11.865 -9.712 10.167 1.00 96.75 167 VAL A O 1
ATOM 1371 N N . PRO A 1 168 ? -12.142 -9.328 7.969 1.00 95.56 168 PRO A N 1
ATOM 1372 C CA . PRO A 1 168 ? -13.592 -9.218 8.085 1.00 95.56 168 PRO A CA 1
ATOM 1373 C C . PRO A 1 168 ? -14.235 -10.571 8.454 1.00 95.56 168 PRO A C 1
ATOM 1375 O O . PRO A 1 168 ? -13.707 -11.627 8.102 1.00 95.56 168 PRO A O 1
ATOM 1378 N N . PRO A 1 169 ? -15.381 -10.588 9.156 1.00 94.19 169 PRO A N 1
ATOM 1379 C CA . PRO A 1 169 ? -16.142 -11.818 9.381 1.00 94.19 169 PRO A CA 1
ATOM 1380 C C . PRO A 1 169 ? -16.614 -12.448 8.064 1.00 94.19 169 PRO A C 1
ATOM 1382 O O . PRO A 1 169 ? -16.960 -11.741 7.116 1.00 94.19 169 PRO A O 1
ATOM 1385 N N . LEU A 1 170 ? -16.701 -13.781 8.041 1.00 90.44 170 LEU A N 1
ATOM 1386 C CA . LEU A 1 170 ? -17.304 -14.550 6.952 1.00 90.44 170 LEU A CA 1
ATOM 1387 C C . LEU A 1 170 ? -18.500 -15.368 7.482 1.00 90.44 170 LEU A C 1
ATOM 1389 O O . LEU A 1 170 ? -18.300 -16.218 8.352 1.00 90.44 170 LEU A O 1
ATOM 1393 N N . PRO A 1 171 ? -19.728 -15.162 6.964 1.00 93.12 171 PRO A N 1
ATOM 1394 C CA . PRO A 1 171 ? -20.106 -14.164 5.959 1.00 93.12 171 PRO A CA 1
ATOM 1395 C C . PRO A 1 171 ? -20.073 -12.731 6.514 1.00 93.12 171 PRO A C 1
ATOM 1397 O O . PRO A 1 171 ? -20.193 -12.519 7.723 1.00 93.12 171 PRO A O 1
ATOM 1400 N N . LEU A 1 172 ? -19.945 -11.749 5.617 1.00 92.56 172 LEU A N 1
ATOM 1401 C CA . LEU A 1 172 ? -20.068 -10.344 5.988 1.00 92.56 172 LEU A CA 1
ATOM 1402 C C . LEU A 1 172 ? -21.520 -10.068 6.427 1.00 92.56 172 LEU A C 1
ATOM 1404 O O . LEU A 1 172 ? -22.442 -10.462 5.711 1.00 92.56 172 LEU A O 1
ATOM 1408 N N . PRO A 1 173 ? -21.757 -9.431 7.587 1.00 93.38 173 PRO A N 1
ATOM 1409 C CA . PRO A 1 173 ? -23.110 -9.136 8.036 1.00 93.38 173 PRO A CA 1
ATOM 1410 C C . PRO A 1 173 ? -23.758 -8.046 7.172 1.00 93.38 173 PRO A C 1
ATOM 1412 O O . PRO A 1 173 ? -23.122 -7.049 6.842 1.00 93.38 173 PRO A O 1
ATOM 1415 N N . ASP A 1 174 ? -25.053 -8.190 6.882 1.00 89.81 174 ASP A N 1
ATOM 1416 C CA . ASP A 1 174 ? -25.814 -7.185 6.119 1.00 89.81 174 ASP A CA 1
ATOM 1417 C C . ASP A 1 174 ? -25.865 -5.827 6.837 1.00 89.81 174 ASP A C 1
ATOM 1419 O O . ASP A 1 174 ? -25.924 -4.773 6.207 1.00 89.81 174 ASP A O 1
ATOM 1423 N N . GLN A 1 175 ? -25.853 -5.849 8.173 1.00 88.81 175 GLN A N 1
ATOM 1424 C CA . GLN A 1 175 ? -25.830 -4.669 9.031 1.00 88.81 175 GLN A CA 1
ATOM 1425 C C . GLN A 1 175 ? -24.929 -4.936 10.235 1.00 88.81 175 GLN A C 1
ATOM 1427 O O . GLN A 1 175 ? -25.035 -5.984 10.874 1.00 88.81 175 GLN A O 1
ATOM 1432 N N . TYR A 1 176 ? -24.080 -3.968 10.578 1.00 87.69 176 TYR A N 1
ATOM 1433 C CA . TYR A 1 176 ? -23.247 -4.028 11.774 1.00 87.69 176 TYR A CA 1
ATOM 1434 C C . TYR A 1 176 ? -23.507 -2.823 12.675 1.00 87.69 176 TYR A C 1
ATOM 1436 O O . TYR A 1 176 ? -23.348 -1.675 12.269 1.00 87.69 176 TYR A O 1
ATOM 1444 N N . GLN A 1 177 ? -23.901 -3.097 13.917 1.00 74.50 177 GLN A N 1
ATOM 1445 C CA . GLN A 1 177 ? -23.935 -2.116 14.995 1.00 74.50 177 GLN A CA 1
ATOM 1446 C C . GLN A 1 177 ? -23.026 -2.651 16.095 1.00 74.50 177 GLN A C 1
ATOM 1448 O O . GLN A 1 177 ? -23.383 -3.601 16.791 1.00 74.50 177 GLN A O 1
ATOM 1453 N N . GLY A 1 178 ? -21.820 -2.088 16.188 1.00 73.06 178 GLY A N 1
ATOM 1454 C CA . GLY A 1 178 ? -20.803 -2.548 17.130 1.00 73.06 178 GLY A CA 1
ATOM 1455 C C . GLY A 1 178 ? -21.276 -2.526 18.593 1.00 73.06 178 GLY A C 1
ATOM 1456 O O . GLY A 1 178 ? -22.254 -1.846 18.935 1.00 73.06 178 GLY A O 1
ATOM 1457 N N . PRO A 1 179 ? -20.583 -3.247 19.488 1.00 62.34 179 PRO A N 1
ATOM 1458 C CA . PRO A 1 179 ? -20.945 -3.365 20.895 1.00 62.34 179 PRO A CA 1
ATOM 1459 C C . PRO A 1 179 ? -20.789 -2.018 21.624 1.00 62.34 179 PRO A C 1
ATOM 1461 O O . PRO A 1 179 ? -19.729 -1.699 22.153 1.00 62.34 179 PRO A O 1
ATOM 1464 N N . GLY A 1 180 ? -21.863 -1.224 21.662 1.00 66.00 180 GLY A N 1
ATOM 1465 C CA . GLY A 1 180 ? -21.946 0.026 22.430 1.00 66.00 180 GLY A CA 1
ATOM 1466 C C . GLY A 1 180 ? -22.217 1.300 21.626 1.00 66.00 180 GLY A C 1
ATOM 1467 O O . GLY A 1 180 ? -22.367 2.350 22.243 1.00 66.00 180 GLY A O 1
ATOM 1468 N N . GLY A 1 181 ? -22.341 1.217 20.297 1.00 72.12 181 GLY A N 1
ATOM 1469 C CA . GLY A 1 181 ? -22.468 2.391 19.429 1.00 72.12 181 GLY A CA 1
ATOM 1470 C C . GLY A 1 181 ? -21.162 3.191 19.360 1.00 72.12 181 GLY A C 1
ATOM 1471 O O . GLY A 1 181 ? -20.581 3.566 20.373 1.00 72.12 181 GLY A O 1
ATOM 1472 N N . GLN A 1 182 ? -20.667 3.444 18.153 1.00 83.00 182 GLN A N 1
ATOM 1473 C CA . GLN A 1 182 ? -19.416 4.181 17.971 1.00 83.00 182 GLN A CA 1
ATOM 1474 C C . GLN A 1 182 ? -19.646 5.667 18.235 1.00 83.00 182 GLN A C 1
ATOM 1476 O O . GLN A 1 182 ? -20.581 6.266 17.701 1.00 83.00 182 GLN A O 1
ATOM 1481 N N . THR A 1 183 ? -18.808 6.273 19.074 1.00 88.06 183 THR A N 1
ATOM 1482 C CA . THR A 1 183 ? -18.898 7.710 19.338 1.00 88.06 183 THR A CA 1
ATOM 1483 C C . THR A 1 183 ? -18.238 8.501 18.211 1.00 88.06 183 THR A C 1
ATOM 1485 O O . THR A 1 183 ? -17.357 8.007 17.509 1.00 88.06 183 THR A O 1
ATOM 1488 N N . THR A 1 184 ? -18.582 9.781 18.068 1.00 86.56 184 THR A N 1
ATOM 1489 C CA . THR A 1 184 ? -17.885 10.676 17.125 1.00 86.56 184 THR A CA 1
ATOM 1490 C C . THR A 1 184 ? -16.389 10.805 17.429 1.00 86.56 184 THR A C 1
ATOM 1492 O O . THR A 1 184 ? -15.601 11.090 16.528 1.00 86.56 184 THR A O 1
ATOM 1495 N N . VAL A 1 185 ? -15.978 10.570 18.680 1.00 88.12 185 VAL A N 1
ATOM 1496 C CA . VAL A 1 185 ? -14.568 10.520 19.085 1.00 88.12 185 VAL A CA 1
ATOM 1497 C C . VAL A 1 185 ? -13.883 9.281 18.510 1.00 88.12 185 VAL A C 1
ATOM 1499 O O . VAL A 1 185 ? -12.790 9.410 17.963 1.00 88.12 185 VAL A O 1
ATOM 1502 N N . ASP A 1 186 ? -14.535 8.118 18.564 1.00 87.69 186 ASP A N 1
ATOM 1503 C CA . ASP A 1 186 ? -14.000 6.872 18.001 1.00 87.69 186 ASP A CA 1
ATOM 1504 C C . ASP A 1 186 ? -13.840 6.967 16.484 1.00 87.69 186 ASP A C 1
ATOM 1506 O O . ASP A 1 186 ? -12.805 6.584 15.944 1.00 87.6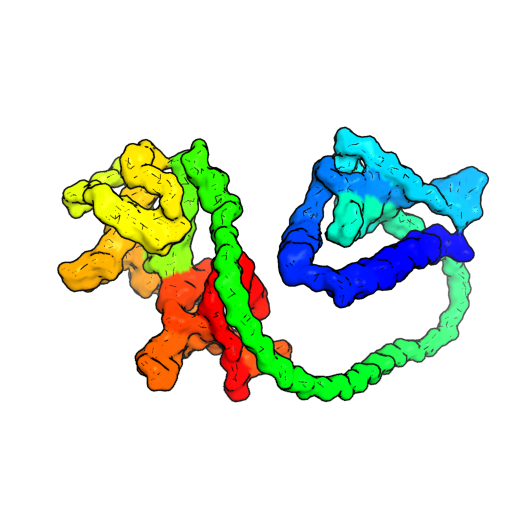9 186 ASP A O 1
ATOM 1510 N N . LEU A 1 187 ? -14.835 7.543 15.803 1.00 88.94 187 LEU A N 1
ATOM 1511 C CA . LEU A 1 187 ? -14.797 7.762 14.356 1.00 88.94 187 LEU A CA 1
ATOM 1512 C C . LEU A 1 187 ? -13.618 8.664 13.963 1.00 88.94 187 LEU A C 1
ATOM 1514 O O . LEU A 1 187 ? -12.850 8.331 13.065 1.00 88.94 187 LEU A O 1
ATOM 1518 N N . ARG A 1 188 ? -13.419 9.783 14.675 1.00 88.44 188 ARG A N 1
ATOM 1519 C CA . ARG A 1 188 ? -12.276 10.680 14.431 1.00 88.44 188 ARG A CA 1
ATOM 1520 C C . ARG A 1 188 ? -10.939 10.006 14.713 1.00 88.44 188 ARG A C 1
ATOM 1522 O O . ARG A 1 188 ? -9.990 10.236 13.971 1.00 88.44 188 ARG A O 1
ATOM 1529 N N . ALA A 1 189 ? -10.853 9.194 15.767 1.00 88.81 189 ALA A N 1
ATOM 1530 C CA . ALA A 1 189 ? -9.641 8.444 16.079 1.00 88.81 189 ALA A CA 1
ATOM 1531 C C . ALA A 1 189 ? -9.307 7.448 14.960 1.00 88.81 189 ALA A C 1
ATOM 1533 O O . ALA A 1 189 ? -8.168 7.417 14.500 1.00 88.81 189 ALA A O 1
ATOM 1534 N N . ALA A 1 190 ? -10.301 6.706 14.465 1.00 90.69 190 ALA A N 1
ATOM 1535 C CA . ALA A 1 190 ? -10.128 5.771 13.358 1.00 90.69 190 ALA A CA 1
ATOM 1536 C C . ALA A 1 190 ? -9.668 6.464 12.072 1.00 90.69 190 ALA A C 1
ATOM 1538 O O . ALA A 1 190 ? -8.709 6.019 11.445 1.00 90.69 190 ALA A O 1
ATOM 1539 N N . LEU A 1 191 ? -10.302 7.583 11.712 1.00 89.38 191 LEU A N 1
ATOM 1540 C CA . LEU A 1 191 ? -9.926 8.398 10.555 1.00 89.38 191 LEU A CA 1
ATOM 1541 C C . LEU A 1 191 ? -8.500 8.950 10.686 1.00 89.38 191 LEU A C 1
ATOM 1543 O O . LEU A 1 191 ? -7.713 8.882 9.747 1.00 89.38 191 LEU A O 1
ATOM 1547 N N . ALA A 1 192 ? -8.118 9.433 11.871 1.00 88.06 192 ALA A N 1
ATOM 1548 C CA . ALA A 1 192 ? -6.759 9.911 12.119 1.00 88.06 192 ALA A CA 1
ATOM 1549 C C . ALA A 1 192 ? -5.713 8.788 12.017 1.00 88.06 192 ALA A C 1
ATOM 1551 O O . ALA A 1 192 ? -4.613 9.014 11.518 1.00 88.06 192 ALA A O 1
ATOM 1552 N N . ILE A 1 193 ? -6.053 7.586 12.480 1.00 86.19 193 ILE A N 1
ATOM 1553 C CA . ILE A 1 193 ? -5.158 6.424 12.509 1.00 86.19 193 ILE A CA 1
ATOM 1554 C C . ILE A 1 193 ? -4.980 5.809 11.125 1.00 86.19 193 ILE A C 1
ATOM 1556 O O . ILE A 1 193 ? -3.864 5.469 10.750 1.00 86.19 193 ILE A O 1
ATOM 1560 N N . THR A 1 194 ? -6.059 5.727 10.352 1.00 86.75 194 THR A N 1
ATOM 1561 C CA . THR A 1 194 ? -6.016 5.301 8.946 1.00 86.75 194 THR A CA 1
ATOM 1562 C C . THR A 1 194 ? -5.435 6.382 8.031 1.00 86.75 194 THR A C 1
ATOM 1564 O O . THR A 1 194 ? -5.022 6.085 6.918 1.00 86.75 194 THR A O 1
ATOM 1567 N N . GLY A 1 195 ? -5.332 7.630 8.498 1.00 86.69 195 GLY A N 1
ATOM 1568 C CA . GLY A 1 195 ? -4.801 8.734 7.703 1.00 86.69 195 GLY A CA 1
ATOM 1569 C C . GLY A 1 195 ? -5.802 9.262 6.676 1.00 86.69 195 GLY A C 1
ATOM 1570 O O . GLY A 1 195 ? -5.393 9.692 5.603 1.00 86.69 195 GLY A O 1
ATOM 1571 N N . ILE A 1 196 ? -7.099 9.240 7.000 1.00 86.06 196 ILE A N 1
ATOM 1572 C CA . ILE A 1 196 ? -8.201 9.755 6.178 1.00 86.06 196 ILE A CA 1
ATOM 1573 C C . ILE A 1 196 ? -8.705 11.077 6.799 1.00 86.06 196 ILE A C 1
ATOM 1575 O O . ILE A 1 196 ? -9.581 11.063 7.661 1.00 86.06 196 ILE A O 1
ATOM 1579 N N . PRO A 1 197 ? -8.156 12.249 6.426 1.00 72.56 197 PRO A N 1
ATOM 1580 C CA . PRO A 1 197 ? -8.337 13.479 7.199 1.00 72.56 197 PRO A CA 1
ATOM 1581 C C . PRO A 1 197 ? -9.603 14.287 6.862 1.00 72.56 197 PRO A C 1
ATOM 1583 O O . PRO A 1 197 ? -9.909 15.228 7.591 1.00 72.56 197 PRO A O 1
ATOM 1586 N N . VAL A 1 198 ? -10.317 13.977 5.771 1.00 75.06 198 VAL A N 1
ATOM 1587 C CA . VAL A 1 198 ? -11.326 14.895 5.187 1.00 75.06 198 VAL A CA 1
ATOM 1588 C C . VAL A 1 198 ? -12.778 14.457 5.413 1.00 75.06 198 VAL A C 1
ATOM 1590 O O . VAL A 1 198 ? -13.701 15.244 5.212 1.00 75.06 198 VAL A O 1
ATOM 1593 N N . LEU A 1 199 ? -13.019 13.227 5.864 1.00 80.12 199 LEU A N 1
ATOM 1594 C CA . LEU A 1 199 ? -14.386 12.729 6.010 1.00 80.12 199 LEU A CA 1
ATOM 1595 C C . LEU A 1 199 ? -15.035 13.202 7.312 1.00 80.12 199 LEU A C 1
ATOM 1597 O O . LEU A 1 199 ? -14.480 13.067 8.404 1.00 80.12 199 LEU A O 1
ATOM 1601 N N . SER A 1 200 ? -16.251 13.739 7.191 1.00 84.69 200 SER A N 1
ATOM 1602 C CA . SER A 1 200 ? -17.106 14.017 8.344 1.00 84.69 200 SER A CA 1
ATOM 1603 C C . SER A 1 200 ? -17.493 12.689 9.012 1.00 84.69 200 SER A C 1
ATOM 1605 O O . SER A 1 200 ? -17.974 11.785 8.324 1.00 84.69 200 SER A O 1
ATOM 1607 N N . PRO A 1 201 ? -17.341 12.558 10.344 1.00 81.00 201 PRO A N 1
ATOM 1608 C CA . PRO A 1 201 ? -17.816 11.393 11.094 1.00 81.00 201 PRO A CA 1
ATOM 1609 C C . PRO A 1 201 ? -19.307 11.091 10.892 1.00 81.00 201 PRO A C 1
ATOM 1611 O O . PRO A 1 201 ? -19.755 9.971 11.102 1.00 81.00 201 PRO A O 1
ATOM 1614 N N . GLU A 1 202 ? -20.091 12.096 10.512 1.00 84.00 202 GLU A N 1
ATOM 1615 C CA . GLU A 1 202 ? -21.534 12.004 10.326 1.00 84.00 202 GLU A CA 1
ATOM 1616 C C . GLU A 1 202 ? -21.943 11.561 8.908 1.00 84.00 202 GLU A C 1
ATOM 1618 O O . GLU A 1 202 ? -23.135 11.326 8.672 1.00 84.00 202 GLU A O 1
ATOM 1623 N N . ALA A 1 203 ? -20.982 11.430 7.982 1.00 86.69 203 ALA A N 1
ATOM 1624 C CA . ALA A 1 203 ? -21.220 11.023 6.601 1.00 86.69 203 ALA A CA 1
ATOM 1625 C C . ALA A 1 203 ? -21.893 9.643 6.519 1.00 86.69 203 ALA A C 1
ATOM 1627 O O . ALA A 1 203 ? -21.554 8.724 7.264 1.00 86.69 203 ALA A O 1
ATOM 1628 N N . ASP A 1 204 ? -22.829 9.469 5.582 1.00 88.19 204 ASP A N 1
ATOM 1629 C CA . ASP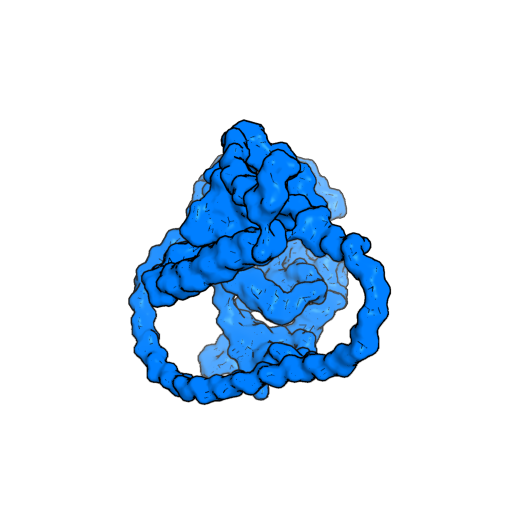 A 1 204 ? -23.552 8.199 5.421 1.00 88.19 204 ASP A CA 1
ATOM 1630 C C . ASP A 1 204 ? -22.628 7.043 5.020 1.00 88.19 204 ASP A C 1
ATOM 1632 O O . ASP A 1 204 ? -22.844 5.915 5.458 1.00 88.19 204 ASP A O 1
ATOM 1636 N N . ALA A 1 205 ? -21.542 7.336 4.297 1.00 86.94 205 ALA A N 1
ATOM 1637 C CA . ALA A 1 205 ? -20.502 6.362 3.978 1.00 86.94 205 ALA A CA 1
ATOM 1638 C C . ALA A 1 205 ? -19.833 5.778 5.236 1.00 86.94 205 ALA A C 1
ATOM 1640 O O . ALA A 1 205 ? -19.474 4.614 5.249 1.00 86.94 205 ALA A O 1
ATOM 1641 N N . MET A 1 206 ? -19.728 6.527 6.341 1.00 87.69 206 MET A N 1
ATOM 1642 C CA . MET A 1 206 ? -19.177 5.994 7.597 1.00 87.69 206 MET A CA 1
ATOM 1643 C C . MET A 1 206 ? -20.125 5.012 8.298 1.00 87.69 206 MET A C 1
ATOM 1645 O O . MET A 1 206 ? -19.702 4.305 9.212 1.00 87.69 206 MET A O 1
ATOM 1649 N N . LYS A 1 207 ? -21.407 4.982 7.911 1.00 88.62 207 LYS A N 1
ATOM 1650 C CA . LYS A 1 207 ? -22.447 4.132 8.512 1.00 88.62 207 LYS A CA 1
ATOM 1651 C C . LYS A 1 207 ? -22.595 2.789 7.793 1.00 88.62 207 LYS A C 1
ATOM 1653 O O . LYS A 1 207 ? -23.409 1.975 8.228 1.00 88.62 207 LYS A O 1
ATOM 1658 N N . THR A 1 208 ? -21.855 2.559 6.707 1.00 91.00 208 THR A N 1
ATOM 1659 C CA . THR A 1 208 ? -21.814 1.259 6.028 1.00 91.00 208 THR A CA 1
ATOM 1660 C C . THR A 1 208 ? -21.139 0.214 6.924 1.00 91.00 208 THR A C 1
ATOM 1662 O O . THR A 1 208 ? -20.453 0.527 7.902 1.00 91.00 208 THR A O 1
ATOM 1665 N N . THR A 1 209 ? -21.363 -1.064 6.622 1.00 93.12 209 THR A N 1
ATOM 1666 C CA . THR A 1 209 ? -20.900 -2.184 7.452 1.00 93.12 209 THR A CA 1
ATOM 1667 C C . THR A 1 209 ? -19.374 -2.220 7.596 1.00 93.12 209 THR A C 1
ATOM 1669 O O . THR A 1 209 ? -18.875 -2.459 8.697 1.00 93.12 209 THR A O 1
ATOM 1672 N N . ILE A 1 210 ? -18.622 -1.979 6.517 1.00 93.75 210 ILE A N 1
ATOM 1673 C CA . ILE A 1 210 ? -17.162 -2.149 6.494 1.00 93.75 210 ILE A CA 1
ATOM 1674 C C . ILE A 1 210 ? -16.431 -1.122 7.376 1.00 93.75 210 ILE A C 1
ATOM 1676 O O . ILE A 1 210 ? -15.707 -1.551 8.276 1.00 93.75 210 ILE A O 1
ATOM 1680 N N . PRO A 1 211 ? -16.641 0.202 7.240 1.00 92.62 211 PRO A N 1
ATOM 1681 C CA . PRO A 1 211 ? -16.065 1.195 8.136 1.00 92.62 211 PRO A CA 1
ATOM 1682 C C . PRO A 1 211 ? -16.440 0.927 9.589 1.00 92.62 211 PRO A C 1
ATOM 1684 O O . PRO A 1 211 ? -15.571 0.995 10.453 1.00 92.62 211 PRO A O 1
ATOM 1687 N N . GLN A 1 212 ? -17.691 0.545 9.872 1.00 93.50 212 GLN A N 1
ATOM 1688 C CA . GLN A 1 212 ? -18.107 0.211 11.234 1.00 93.50 212 GLN A CA 1
ATOM 1689 C C . GLN A 1 212 ? -17.316 -0.985 11.795 1.00 93.50 212 GLN A C 1
ATOM 1691 O O . GLN A 1 212 ? -16.848 -0.920 12.931 1.00 93.50 212 GLN A O 1
ATOM 1696 N N . LEU A 1 213 ? -17.103 -2.049 11.017 1.00 94.88 213 LEU A N 1
ATOM 1697 C CA . LEU A 1 213 ? -16.274 -3.185 11.436 1.00 94.88 213 LEU A CA 1
ATOM 1698 C C . LEU A 1 213 ? -14.805 -2.788 11.648 1.00 94.88 213 LEU A C 1
ATOM 1700 O O . LEU A 1 213 ? -14.226 -3.121 12.682 1.00 94.88 213 LEU A O 1
ATOM 1704 N N . CYS A 1 214 ? -14.217 -2.040 10.711 1.00 94.75 214 CYS A N 1
ATOM 1705 C CA . CYS A 1 214 ? -12.839 -1.559 10.815 1.00 94.75 214 CYS A CA 1
ATOM 1706 C C . CYS A 1 214 ? -12.643 -0.678 12.056 1.00 94.75 214 CYS A C 1
ATOM 1708 O O . CYS A 1 214 ? -11.673 -0.842 12.791 1.00 94.75 214 CYS A O 1
ATOM 1710 N N . ILE A 1 215 ? -13.579 0.233 12.333 1.00 93.62 215 ILE A N 1
ATOM 1711 C CA . ILE A 1 215 ? -13.519 1.122 13.499 1.00 93.62 215 ILE A CA 1
ATOM 1712 C C . ILE A 1 215 ? -13.595 0.313 14.790 1.00 93.62 215 ILE A C 1
ATOM 1714 O O . ILE A 1 215 ? -12.777 0.526 15.682 1.00 93.62 215 ILE A O 1
ATOM 1718 N N . ASP A 1 216 ? -14.529 -0.633 14.889 1.00 93.94 216 ASP A N 1
ATOM 1719 C CA . ASP A 1 216 ? -14.653 -1.495 16.066 1.00 93.94 216 ASP A CA 1
ATOM 1720 C C . ASP A 1 216 ? -13.390 -2.340 16.297 1.00 93.94 216 ASP A C 1
ATOM 1722 O O . ASP A 1 216 ? -12.900 -2.432 17.423 1.00 93.94 216 ASP A O 1
ATOM 1726 N N . PHE A 1 217 ? -12.784 -2.865 15.228 1.00 94.62 217 PHE A N 1
ATOM 1727 C CA . PHE A 1 217 ? -11.494 -3.545 15.303 1.00 94.62 217 PHE A CA 1
ATOM 1728 C C . PHE A 1 217 ? -10.368 -2.617 15.784 1.00 94.62 217 PHE A C 1
ATOM 1730 O O . PHE A 1 217 ? -9.598 -2.972 16.678 1.00 94.62 217 PHE A O 1
ATOM 1737 N N . LEU A 1 218 ? -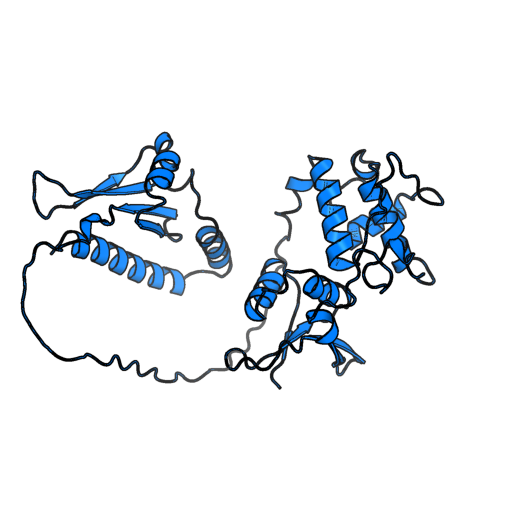10.266 -1.406 15.238 1.00 93.25 218 LEU A N 1
ATOM 1738 C CA . LEU A 1 218 ? -9.200 -0.481 15.610 1.00 93.25 218 LEU A CA 1
ATOM 1739 C C . LEU A 1 218 ? -9.323 0.004 17.069 1.00 93.25 218 LEU A C 1
ATOM 1741 O O . LEU A 1 218 ? -8.304 0.248 17.726 1.00 93.25 218 LEU A O 1
ATOM 1745 N N . GLN A 1 219 ? -10.541 0.041 17.629 1.00 92.31 219 GLN A N 1
ATOM 1746 C CA . GLN A 1 219 ? -10.767 0.376 19.040 1.00 92.31 219 GLN A CA 1
ATOM 1747 C C . GLN A 1 219 ? -10.010 -0.526 20.017 1.00 92.31 219 GLN A C 1
ATOM 1749 O O . GLN A 1 219 ? -9.646 -0.075 21.106 1.00 92.31 219 GLN A O 1
ATOM 1754 N N . TYR A 1 220 ? -9.715 -1.774 19.653 1.00 91.62 220 TYR A N 1
ATOM 1755 C CA . TYR A 1 220 ? -8.936 -2.677 20.500 1.00 91.62 220 TYR A CA 1
ATOM 1756 C C . TYR A 1 220 ? -7.534 -2.127 20.825 1.00 91.62 220 TYR A C 1
ATOM 1758 O O . TYR A 1 220 ? -7.037 -2.334 21.936 1.00 91.62 220 TYR A O 1
ATOM 1766 N N . PHE A 1 221 ? -6.927 -1.351 19.920 1.00 88.38 221 PHE A N 1
ATOM 1767 C CA . PHE A 1 221 ? -5.569 -0.827 20.093 1.00 88.38 221 PHE A CA 1
ATOM 1768 C C . PHE A 1 221 ? -5.491 0.469 20.908 1.00 88.38 221 PHE A C 1
ATOM 1770 O O . PHE A 1 221 ? -4.470 0.708 21.552 1.00 88.38 221 PHE A O 1
ATOM 1777 N N . TRP A 1 222 ? -6.540 1.299 20.902 1.00 86.06 222 TRP A N 1
ATOM 1778 C CA . TRP A 1 222 ? -6.552 2.583 21.621 1.00 86.06 222 TRP A CA 1
ATOM 1779 C C . TRP A 1 222 ? -7.432 2.608 22.870 1.00 86.06 222 TRP A C 1
ATOM 1781 O O . TRP A 1 222 ? -7.422 3.593 23.615 1.00 86.06 222 TRP A O 1
ATOM 1791 N N . ARG A 1 223 ? -8.188 1.540 23.146 1.00 85.06 223 ARG A N 1
ATOM 1792 C CA . ARG A 1 223 ? -8.801 1.352 24.464 1.00 85.06 223 ARG A CA 1
ATOM 1793 C C . ARG A 1 223 ? -7.712 1.343 25.536 1.00 85.06 223 ARG A C 1
ATOM 1795 O O . ARG A 1 223 ? -6.580 0.932 25.303 1.00 85.06 223 ARG A O 1
ATOM 1802 N N . THR A 1 224 ? -8.052 1.837 26.723 1.00 84.81 224 THR A N 1
ATOM 1803 C CA . THR A 1 224 ? -7.143 1.844 27.874 1.00 84.81 224 THR A CA 1
ATOM 1804 C C . THR A 1 224 ? -7.716 0.944 28.971 1.00 84.81 224 THR A C 1
ATOM 1806 O O . THR A 1 224 ? -8.760 1.287 29.529 1.00 84.81 224 THR A O 1
ATOM 1809 N N . PRO A 1 225 ? -7.061 -0.186 29.306 1.00 87.19 225 PRO A N 1
ATOM 1810 C CA . PRO A 1 225 ? -5.851 -0.727 28.673 1.00 87.19 225 PRO A CA 1
ATOM 1811 C C . PRO A 1 225 ? -6.123 -1.281 27.259 1.00 87.19 225 PRO A C 1
ATOM 1813 O O . PRO A 1 225 ? -7.264 -1.661 26.983 1.00 87.19 225 PRO A O 1
ATOM 1816 N N . PRO A 1 226 ? -5.100 -1.373 26.384 1.00 86.00 226 PRO A N 1
ATOM 1817 C CA . PRO A 1 226 ? -5.251 -2.015 25.083 1.00 86.00 226 PRO A CA 1
ATOM 1818 C C . PRO A 1 226 ? -5.712 -3.460 25.248 1.00 86.00 226 PRO A C 1
ATOM 1820 O O . PRO A 1 226 ? -5.201 -4.197 26.098 1.00 86.00 226 PRO A O 1
ATOM 1823 N N . VAL A 1 227 ? -6.680 -3.861 24.432 1.00 91.31 227 VAL A N 1
ATOM 1824 C CA . VAL A 1 227 ? -7.268 -5.201 24.453 1.00 91.31 227 VAL A CA 1
ATOM 1825 C C . VAL A 1 227 ? -6.863 -5.906 23.167 1.00 91.31 227 VAL A C 1
ATOM 1827 O O . VAL A 1 227 ? -6.760 -5.284 22.119 1.00 91.31 227 VAL A O 1
ATOM 1830 N N . LYS A 1 228 ? -6.606 -7.212 23.225 1.00 91.00 228 LYS A N 1
ATOM 1831 C CA . LYS A 1 228 ? -6.340 -7.971 22.000 1.00 91.00 228 LYS A CA 1
ATOM 1832 C C . LYS A 1 228 ? -7.626 -8.072 21.170 1.00 91.00 228 LYS A C 1
ATOM 1834 O O . LYS A 1 228 ? -8.655 -8.414 21.760 1.00 91.00 228 LYS A O 1
ATOM 1839 N N . PRO A 1 229 ? -7.574 -7.823 19.851 1.00 94.12 229 PRO A N 1
ATOM 1840 C CA . PRO A 1 229 ? -8.701 -8.114 18.981 1.00 94.12 229 PRO A CA 1
ATOM 1841 C C . PRO A 1 229 ? -9.111 -9.595 19.057 1.00 94.12 229 PRO A C 1
ATOM 1843 O O . PRO A 1 229 ? -8.280 -10.445 19.410 1.00 94.12 229 PRO A O 1
ATOM 1846 N N . PRO A 1 230 ? -10.370 -9.932 18.729 1.00 93.19 230 PRO A N 1
ATOM 1847 C CA . PRO A 1 230 ? -10.810 -11.316 18.639 1.00 93.19 230 PRO A CA 1
ATOM 1848 C C . PRO A 1 230 ? -9.997 -12.081 17.593 1.00 93.19 230 PRO A C 1
ATOM 1850 O O . PRO A 1 230 ? -9.592 -11.527 16.572 1.00 93.19 230 PRO A O 1
ATOM 1853 N N . VAL A 1 231 ? -9.784 -13.370 17.849 1.00 93.94 231 VAL A N 1
ATOM 1854 C CA . VAL A 1 231 ? -8.912 -14.229 17.032 1.00 93.94 231 VAL A CA 1
ATOM 1855 C C . VAL A 1 231 ? -9.363 -14.340 15.576 1.00 93.94 231 VAL A C 1
ATOM 1857 O O . VAL A 1 231 ? -8.521 -14.422 14.689 1.00 93.94 231 VAL A O 1
ATOM 1860 N N . ASP A 1 232 ? -10.671 -14.277 15.334 1.00 92.62 232 ASP A N 1
ATOM 1861 C CA . ASP A 1 232 ? -11.266 -14.409 14.001 1.00 92.62 232 ASP A CA 1
ATOM 1862 C C . ASP A 1 232 ? -11.145 -13.126 13.162 1.00 92.62 232 ASP A C 1
ATOM 1864 O O . ASP A 1 232 ? -11.373 -13.156 11.956 1.00 92.62 232 ASP A O 1
ATOM 1868 N N . HIS A 1 233 ? -10.761 -12.008 13.790 1.00 94.31 233 HIS A N 1
ATOM 1869 C CA . HIS A 1 233 ? -10.654 -10.691 13.156 1.00 94.31 233 HIS A CA 1
ATOM 1870 C C . HIS A 1 233 ? -9.219 -10.189 13.013 1.00 94.31 233 HIS A C 1
ATOM 1872 O O . HIS A 1 233 ? -9.015 -9.044 12.611 1.00 94.31 233 HIS A O 1
ATOM 1878 N N . TRP A 1 234 ? -8.229 -11.012 13.367 1.00 95.75 234 TRP A N 1
ATOM 1879 C CA . TRP A 1 234 ? -6.833 -10.594 13.421 1.00 95.75 234 TRP A CA 1
ATOM 1880 C C . TRP A 1 234 ? -5.913 -11.619 12.765 1.00 95.75 234 TRP A C 1
ATOM 1882 O O . TRP A 1 234 ? -5.694 -12.700 13.310 1.00 95.75 234 TRP A O 1
ATOM 1892 N N . ASP A 1 235 ? -5.347 -11.289 11.606 1.00 95.75 235 ASP A N 1
ATOM 1893 C CA . ASP A 1 235 ? -4.467 -12.196 10.848 1.00 95.75 235 ASP A CA 1
ATOM 1894 C C . ASP A 1 235 ? -3.164 -12.563 11.575 1.00 95.75 235 ASP A C 1
ATOM 1896 O O . ASP A 1 235 ? -2.588 -13.626 11.344 1.00 95.75 235 ASP A O 1
ATOM 1900 N N . ILE A 1 236 ? -2.718 -11.751 12.530 1.00 93.31 236 ILE A N 1
ATOM 1901 C CA . ILE A 1 236 ? -1.563 -12.083 13.370 1.00 93.31 236 ILE A CA 1
ATOM 1902 C C . ILE A 1 236 ? -1.851 -13.335 14.212 1.00 93.31 236 ILE A C 1
ATOM 1904 O O . ILE A 1 236 ? -0.927 -14.045 14.619 1.00 93.31 236 ILE A O 1
ATOM 1908 N N . HIS A 1 237 ? -3.124 -13.636 14.486 1.00 94.31 237 HIS A N 1
ATOM 1909 C CA . HIS A 1 237 ? -3.488 -14.826 15.232 1.00 94.31 237 HIS A CA 1
ATOM 1910 C C . HIS A 1 237 ? -3.347 -16.092 14.360 1.00 94.31 237 HIS A C 1
ATOM 1912 O O . HIS A 1 237 ? -3.965 -16.161 13.300 1.00 94.31 237 HIS A O 1
ATOM 1918 N N . PRO A 1 238 ? -2.627 -17.144 14.810 1.00 92.25 238 PRO A N 1
ATOM 1919 C CA . PRO A 1 238 ? -2.397 -18.365 14.020 1.00 92.25 238 PRO A CA 1
ATOM 1920 C C . PRO A 1 238 ? -3.656 -19.145 13.628 1.00 92.25 238 PRO A C 1
ATOM 1922 O O . PRO A 1 238 ? -3.623 -19.955 12.711 1.00 92.25 238 PRO A O 1
ATOM 1925 N N . SER A 1 239 ? -4.753 -18.955 14.363 1.00 93.88 239 SER A N 1
ATOM 1926 C CA . SER A 1 239 ? -6.042 -19.601 14.074 1.00 93.88 239 SER A CA 1
ATOM 1927 C C . SER A 1 239 ? -6.948 -18.781 13.155 1.00 93.88 239 SER A C 1
ATOM 1929 O O . SER A 1 239 ? -8.030 -19.255 12.829 1.00 93.88 239 SER A O 1
ATOM 1931 N N . SER A 1 240 ? -6.539 -17.568 12.767 1.00 94.62 240 SER A N 1
ATOM 1932 C CA . SER A 1 240 ? -7.288 -16.771 11.795 1.00 94.62 240 SER A CA 1
ATOM 1933 C C . SER A 1 240 ? -7.269 -17.457 10.431 1.00 94.62 240 SER A C 1
ATOM 1935 O O . SER A 1 240 ? -6.260 -18.035 10.023 1.00 94.62 240 SER A O 1
ATOM 1937 N N . TYR A 1 241 ? -8.376 -17.380 9.698 1.00 93.00 241 TYR A N 1
ATOM 1938 C CA . TYR A 1 241 ? -8.464 -17.975 8.364 1.00 93.00 241 TYR A CA 1
ATOM 1939 C C . TYR A 1 241 ? -7.572 -17.260 7.337 1.00 93.00 241 TYR A C 1
ATOM 1941 O O . TYR A 1 241 ? -7.204 -17.852 6.326 1.00 93.00 241 TYR A O 1
ATOM 1949 N N . ALA A 1 242 ? -7.213 -16.003 7.604 1.00 93.31 242 ALA A N 1
ATOM 1950 C CA . ALA A 1 242 ? -6.295 -15.203 6.801 1.00 93.31 242 ALA A CA 1
ATOM 1951 C C . ALA A 1 242 ? -4.949 -15.023 7.518 1.00 93.31 242 ALA A C 1
ATOM 1953 O O . ALA A 1 242 ? -4.308 -13.987 7.382 1.00 93.31 242 ALA A O 1
ATOM 1954 N N . SER A 1 243 ? -4.549 -15.997 8.345 1.00 95.06 243 SER A N 1
ATOM 1955 C CA . SER A 1 243 ? -3.394 -15.824 9.217 1.00 95.06 243 SER A CA 1
ATOM 1956 C C . SER A 1 243 ? -2.098 -15.546 8.454 1.00 95.06 243 SER A C 1
ATOM 1958 O O . SER A 1 243 ? -1.772 -16.219 7.478 1.00 95.06 243 SER A O 1
ATOM 1960 N N . LEU A 1 244 ? -1.294 -14.627 8.991 1.00 94.06 244 LEU A N 1
ATOM 1961 C CA . LEU A 1 244 ? 0.098 -14.428 8.590 1.00 94.06 244 LEU A CA 1
ATOM 1962 C C . LEU A 1 244 ? 1.033 -15.548 9.075 1.00 94.06 244 LEU A C 1
ATOM 1964 O O . LEU A 1 244 ? 2.226 -15.541 8.754 1.00 94.06 244 LEU A O 1
ATOM 1968 N N . ALA A 1 245 ? 0.531 -16.503 9.864 1.00 89.06 245 ALA A N 1
ATOM 1969 C CA . ALA A 1 245 ? 1.291 -17.666 10.294 1.00 89.06 245 ALA A CA 1
ATOM 1970 C C . ALA A 1 245 ? 1.684 -18.517 9.074 1.00 89.06 245 ALA A C 1
ATOM 1972 O O . ALA A 1 245 ? 0.873 -19.250 8.518 1.00 89.06 245 ALA A O 1
ATOM 1973 N N . GLY A 1 246 ? 2.950 -18.409 8.666 1.00 86.31 246 GLY A N 1
ATOM 1974 C CA . GLY A 1 246 ? 3.515 -19.107 7.506 1.00 86.31 246 GLY A CA 1
ATOM 1975 C C . GLY A 1 246 ? 4.008 -18.185 6.389 1.00 86.31 246 GLY A C 1
ATOM 1976 O O . GLY A 1 246 ? 4.678 -18.659 5.476 1.00 86.31 246 GLY A O 1
ATOM 1977 N N . VAL A 1 247 ? 3.746 -16.875 6.467 1.00 93.50 247 VAL A N 1
ATOM 1978 C CA . VAL A 1 247 ? 4.298 -15.898 5.514 1.00 93.50 247 VAL A CA 1
ATOM 1979 C C . VAL A 1 247 ? 5.810 -15.791 5.707 1.00 93.50 247 VAL A C 1
ATOM 1981 O O . VAL A 1 247 ? 6.282 -15.414 6.780 1.00 93.50 247 VAL A O 1
ATOM 1984 N N . SER A 1 248 ? 6.603 -16.049 4.661 1.00 93.50 248 SER A N 1
ATOM 1985 C CA . SER A 1 248 ? 8.070 -16.159 4.770 1.00 93.50 248 SER A CA 1
ATOM 1986 C C . SER A 1 248 ? 8.714 -14.888 5.333 1.00 93.50 248 SER A C 1
ATOM 1988 O O . SER A 1 248 ? 9.716 -14.933 6.053 1.00 93.50 248 SER A O 1
ATOM 1990 N N . ARG A 1 249 ? 8.134 -13.720 5.031 1.00 94.19 249 ARG A N 1
ATOM 1991 C CA . ARG A 1 249 ? 8.634 -12.433 5.530 1.00 94.19 249 ARG A CA 1
ATOM 1992 C C . ARG A 1 249 ? 8.495 -12.265 7.036 1.00 94.19 249 ARG A C 1
ATOM 1994 O O . ARG A 1 249 ? 9.380 -11.641 7.616 1.00 94.19 249 ARG A O 1
ATOM 2001 N N . ILE A 1 250 ? 7.457 -12.815 7.676 1.00 94.31 250 ILE A N 1
ATOM 2002 C CA . ILE A 1 250 ? 7.263 -12.635 9.124 1.00 94.31 250 ILE A CA 1
ATOM 2003 C C . ILE A 1 250 ? 8.378 -13.329 9.918 1.00 94.31 250 ILE A C 1
ATOM 2005 O O . ILE A 1 250 ? 8.923 -12.762 10.864 1.00 94.31 250 ILE A O 1
ATOM 2009 N N . GLU A 1 251 ? 8.813 -14.507 9.463 1.00 93.38 251 GLU A N 1
ATOM 2010 C CA . GLU A 1 251 ? 9.894 -15.295 10.074 1.00 93.38 251 GLU A CA 1
ATOM 2011 C C . GLU A 1 251 ? 11.274 -14.630 9.929 1.00 93.38 251 GLU A C 1
ATOM 2013 O O . GLU A 1 251 ? 12.207 -14.871 10.710 1.00 93.38 251 GLU A O 1
ATOM 2018 N N . LYS A 1 252 ? 11.399 -13.761 8.923 1.00 94.94 252 LYS A N 1
ATOM 2019 C CA . LYS A 1 252 ? 12.608 -13.002 8.596 1.00 94.94 252 LYS A CA 1
ATOM 2020 C C . LYS A 1 252 ? 12.710 -11.683 9.359 1.00 94.94 252 LYS A C 1
ATOM 2022 O O . LYS A 1 252 ? 13.745 -11.021 9.268 1.00 94.94 252 LYS A O 1
ATOM 2027 N N . ILE A 1 253 ? 11.698 -11.302 10.141 1.00 96.19 253 ILE A N 1
ATOM 2028 C CA . ILE A 1 253 ? 11.790 -10.122 11.001 1.00 96.19 253 ILE A CA 1
ATOM 2029 C C . ILE A 1 253 ? 12.753 -10.404 12.161 1.00 96.19 253 ILE A C 1
ATOM 2031 O O . ILE A 1 253 ? 12.705 -11.428 12.850 1.00 96.19 253 ILE A O 1
ATOM 2035 N N . ARG A 1 254 ? 13.654 -9.455 12.394 1.00 96.06 254 ARG A N 1
ATOM 2036 C CA . ARG A 1 254 ? 14.556 -9.394 13.540 1.00 96.06 254 ARG A CA 1
ATOM 2037 C C . ARG A 1 254 ? 14.297 -8.088 14.273 1.00 96.06 254 ARG A C 1
ATOM 2039 O O . ARG A 1 254 ? 14.408 -7.010 13.694 1.00 96.06 254 ARG A O 1
ATOM 2046 N N . ILE A 1 255 ? 13.951 -8.188 15.552 1.00 96.69 255 ILE A N 1
ATOM 2047 C CA . ILE A 1 255 ? 13.717 -7.016 16.396 1.00 96.69 255 ILE A CA 1
ATOM 2048 C C . ILE A 1 255 ? 15.046 -6.616 17.027 1.00 96.69 255 ILE A C 1
ATOM 2050 O O . ILE A 1 255 ? 15.587 -7.319 17.879 1.00 96.69 255 ILE A O 1
ATOM 2054 N N . LEU A 1 256 ? 15.569 -5.478 16.594 1.00 95.12 256 LEU A N 1
ATOM 2055 C CA . LEU A 1 256 ? 16.766 -4.855 17.135 1.00 95.12 256 LEU A CA 1
ATOM 2056 C C . LEU A 1 256 ? 16.368 -3.757 18.121 1.00 95.12 256 LEU A C 1
ATOM 2058 O O . LEU A 1 256 ? 15.321 -3.123 17.988 1.00 95.12 256 LEU A O 1
ATOM 2062 N N . LYS A 1 257 ? 17.223 -3.505 19.112 1.00 94.69 257 LYS A N 1
ATOM 2063 C CA . LYS A 1 257 ? 17.090 -2.352 20.003 1.00 94.69 257 LYS A CA 1
ATOM 2064 C C . LYS A 1 257 ? 18.023 -1.249 19.532 1.00 94.69 257 LYS A C 1
ATOM 2066 O O . LYS A 1 257 ? 19.233 -1.444 19.468 1.00 94.69 257 LYS A O 1
ATOM 2071 N N . SER A 1 258 ? 17.452 -0.095 19.214 1.00 90.19 258 SER A N 1
ATOM 2072 C CA . SER A 1 258 ? 18.220 1.118 18.947 1.00 90.19 258 SER A CA 1
ATOM 2073 C C . SER A 1 258 ? 18.856 1.651 20.244 1.00 90.19 258 SER A C 1
ATOM 2075 O O . SER A 1 258 ? 18.495 1.239 21.351 1.00 90.19 258 SER A O 1
ATOM 2077 N N . SER A 1 259 ? 19.805 2.584 20.130 1.00 90.50 259 SER A N 1
ATOM 2078 C CA . SER A 1 259 ? 20.502 3.209 21.269 1.00 90.50 259 SER A CA 1
ATOM 2079 C C . SER A 1 259 ? 19.551 3.912 22.246 1.00 90.50 259 SER A C 1
ATOM 2081 O O . SER A 1 259 ? 19.805 3.964 23.447 1.00 90.50 259 SER A O 1
ATOM 2083 N N . ASN A 1 260 ? 18.415 4.390 21.743 1.00 92.81 260 ASN A N 1
ATOM 2084 C CA . ASN A 1 260 ? 17.311 4.970 22.506 1.00 92.81 260 ASN A CA 1
ATOM 2085 C C . ASN A 1 260 ? 16.318 3.925 23.064 1.00 92.81 260 ASN A C 1
ATOM 2087 O O . ASN A 1 260 ? 15.264 4.301 23.565 1.00 92.81 260 ASN A O 1
ATOM 2091 N N . LYS A 1 261 ? 16.639 2.623 23.010 1.00 92.25 261 LYS A N 1
ATOM 2092 C CA . LYS A 1 261 ? 15.795 1.483 23.436 1.00 92.25 261 LYS A CA 1
ATOM 2093 C C . 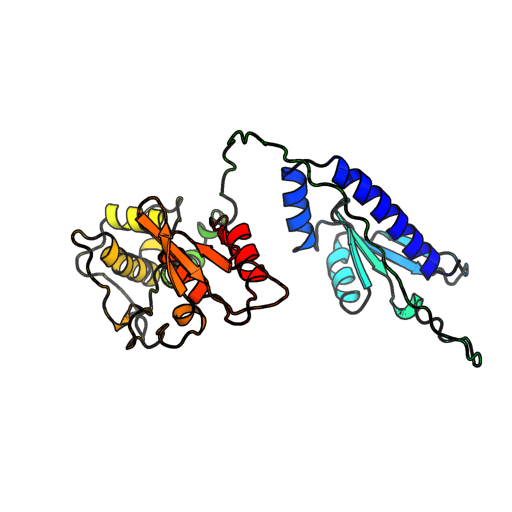LYS A 1 261 ? 14.508 1.274 22.623 1.00 92.25 261 LYS A C 1
ATOM 2095 O O . LYS A 1 261 ? 13.712 0.391 22.972 1.00 92.25 261 LYS A O 1
ATOM 2100 N N . GLU A 1 262 ? 14.325 2.016 21.535 1.00 93.69 262 GLU A N 1
ATOM 2101 C CA . GLU A 1 262 ? 13.235 1.797 20.584 1.00 93.69 262 GLU A CA 1
ATOM 2102 C C . GLU A 1 262 ? 13.445 0.496 19.802 1.00 93.69 262 GLU A C 1
ATOM 2104 O O . GLU A 1 262 ? 14.579 0.066 19.565 1.00 93.69 262 GLU A O 1
ATOM 2109 N N . ASN A 1 263 ? 12.339 -0.145 19.421 1.00 95.81 263 ASN A N 1
ATOM 2110 C CA . ASN A 1 263 ? 12.373 -1.317 18.554 1.00 95.81 263 ASN A CA 1
ATOM 2111 C C . ASN A 1 263 ? 12.621 -0.883 17.108 1.00 95.81 263 ASN A C 1
ATOM 2113 O O . ASN A 1 263 ? 11.942 0.001 16.594 1.00 95.81 263 ASN A O 1
ATOM 2117 N N . VAL A 1 264 ? 13.549 -1.562 16.446 1.00 96.56 264 VAL A N 1
ATOM 2118 C CA . VAL A 1 264 ? 13.770 -1.484 15.004 1.00 96.56 264 VAL A CA 1
ATOM 2119 C C . VAL A 1 264 ? 13.498 -2.869 14.433 1.00 96.56 264 VAL A C 1
ATOM 2121 O O . VAL A 1 264 ? 14.084 -3.852 14.878 1.00 96.56 264 VAL A O 1
ATOM 2124 N N . TYR A 1 265 ? 12.600 -2.953 13.464 1.00 97.62 265 TYR A N 1
ATOM 2125 C CA . TYR A 1 265 ? 12.192 -4.195 12.818 1.00 97.62 265 TYR A CA 1
ATOM 2126 C C . TYR A 1 265 ? 12.985 -4.332 11.521 1.00 97.62 265 TYR A C 1
ATOM 2128 O O . TYR A 1 265 ? 12.704 -3.644 10.541 1.00 97.62 265 TYR A O 1
ATOM 2136 N N . MET A 1 266 ? 14.024 -5.163 11.542 1.00 97.00 266 MET A N 1
ATOM 2137 C CA . MET A 1 266 ? 14.892 -5.435 10.397 1.00 97.00 266 MET A CA 1
ATOM 2138 C C . MET A 1 266 ? 14.411 -6.685 9.661 1.00 97.00 266 MET A C 1
ATOM 2140 O O . MET A 1 266 ? 14.178 -7.713 10.291 1.00 97.00 266 MET A O 1
ATOM 2144 N N . PHE A 1 267 ? 14.323 -6.620 8.338 1.00 96.12 267 PHE A N 1
ATOM 2145 C CA . PHE A 1 267 ? 13.986 -7.748 7.479 1.00 96.12 267 PHE A CA 1
ATOM 2146 C C . PHE A 1 267 ? 15.257 -8.428 6.972 1.00 96.12 267 PHE A C 1
ATOM 2148 O O . PHE A 1 267 ? 16.041 -7.844 6.223 1.00 96.12 267 PHE A O 1
ATOM 2155 N N . ASP A 1 268 ? 15.455 -9.681 7.377 1.00 93.38 268 ASP A N 1
ATOM 2156 C CA . ASP A 1 268 ? 16.548 -10.528 6.910 1.00 93.38 268 ASP A CA 1
ATOM 2157 C C . ASP A 1 268 ? 16.119 -11.336 5.679 1.00 93.38 268 ASP A C 1
ATOM 2159 O O . ASP A 1 268 ? 15.827 -12.529 5.751 1.00 93.38 268 ASP A O 1
ATOM 2163 N N . LEU A 1 269 ? 16.023 -10.658 4.534 1.00 88.44 269 LEU A N 1
ATOM 2164 C CA . LEU A 1 269 ? 15.515 -11.235 3.281 1.00 88.44 269 LEU A CA 1
ATOM 2165 C C . LEU A 1 269 ? 16.514 -12.169 2.571 1.00 88.44 269 LEU A C 1
ATOM 2167 O O . LEU A 1 269 ? 16.268 -12.589 1.444 1.00 88.44 269 LEU A O 1
ATOM 2171 N N . GLY A 1 270 ? 17.592 -12.556 3.258 1.00 80.81 270 GLY A N 1
ATOM 2172 C CA . GLY A 1 270 ? 18.666 -13.391 2.734 1.00 80.81 270 GLY A CA 1
ATOM 2173 C C . GLY A 1 270 ? 19.837 -12.578 2.183 1.00 80.81 270 GLY A C 1
ATOM 2174 O O . GLY A 1 270 ? 19.737 -11.378 1.929 1.00 80.81 270 GLY A O 1
ATOM 2175 N N . ASN A 1 271 ? 20.973 -13.252 2.004 1.00 71.19 271 ASN A N 1
ATOM 2176 C CA . ASN A 1 271 ? 22.182 -12.650 1.449 1.00 71.19 271 ASN A CA 1
ATOM 2177 C C . ASN A 1 271 ? 22.103 -12.662 -0.082 1.00 71.19 271 ASN A C 1
ATOM 2179 O O . ASN A 1 271 ? 22.601 -13.585 -0.724 1.00 71.19 271 ASN A O 1
ATOM 2183 N N . SER A 1 272 ? 21.477 -11.643 -0.670 1.00 71.75 272 SER A N 1
ATOM 2184 C CA . SER A 1 272 ? 21.669 -11.363 -2.093 1.00 71.75 272 SER A CA 1
ATOM 2185 C C . SER A 1 272 ? 22.974 -10.594 -2.267 1.00 71.75 272 SER A C 1
ATOM 2187 O O . SER A 1 272 ? 23.144 -9.525 -1.681 1.00 71.75 272 SER A O 1
ATOM 2189 N N . LEU A 1 273 ? 23.890 -11.108 -3.094 1.00 70.19 273 LEU A N 1
ATOM 2190 C CA . LEU A 1 273 ? 25.139 -10.412 -3.436 1.00 70.19 273 LEU A CA 1
ATOM 2191 C C . LEU A 1 273 ? 24.885 -9.020 -4.040 1.00 70.19 273 LEU A C 1
ATOM 2193 O O . LEU A 1 273 ? 25.761 -8.163 -3.980 1.00 70.19 273 LEU A O 1
ATOM 2197 N N . MET A 1 274 ? 23.687 -8.785 -4.585 1.00 78.31 274 MET A N 1
ATOM 2198 C CA . MET A 1 274 ? 23.327 -7.521 -5.225 1.00 78.31 274 MET A CA 1
ATOM 2199 C C . MET A 1 274 ? 22.925 -6.420 -4.236 1.00 78.31 274 MET A C 1
ATOM 2201 O O . MET A 1 274 ? 22.939 -5.250 -4.603 1.00 78.31 274 MET A O 1
ATOM 2205 N N . MET A 1 275 ? 22.582 -6.753 -2.985 1.00 83.88 275 MET A N 1
ATOM 2206 C CA . MET A 1 275 ? 22.154 -5.761 -1.995 1.00 83.88 275 MET A CA 1
ATOM 2207 C C . MET A 1 275 ? 22.871 -5.974 -0.660 1.00 83.88 275 MET A C 1
ATOM 2209 O O . MET A 1 275 ? 22.429 -6.779 0.158 1.00 83.88 275 MET A O 1
ATOM 2213 N N . PRO A 1 276 ? 23.960 -5.228 -0.389 1.00 88.88 276 PRO A N 1
ATOM 2214 C CA . PRO A 1 276 ? 24.750 -5.375 0.835 1.00 88.88 276 PRO A CA 1
ATOM 2215 C C . PRO A 1 276 ? 24.060 -4.782 2.077 1.00 88.88 276 PRO A C 1
ATOM 2217 O O . PRO A 1 276 ? 24.699 -4.583 3.111 1.00 88.88 276 PRO A O 1
ATOM 2220 N N . TRP A 1 277 ? 22.777 -4.436 1.978 1.00 93.19 277 TRP A N 1
ATOM 2221 C CA . TRP A 1 277 ? 22.008 -3.778 3.020 1.00 93.19 277 TRP A CA 1
ATOM 2222 C C . TRP A 1 277 ? 20.720 -4.544 3.329 1.00 93.19 277 TRP A C 1
ATOM 2224 O O . TRP A 1 277 ? 20.155 -5.227 2.480 1.00 93.19 277 TRP A O 1
ATOM 2234 N N . LYS A 1 278 ? 20.241 -4.406 4.567 1.00 94.56 278 LYS A N 1
ATOM 2235 C CA . LYS A 1 278 ? 18.963 -4.939 5.048 1.00 94.56 278 LYS A CA 1
ATOM 2236 C C . LYS A 1 278 ? 17.968 -3.809 5.260 1.00 94.56 278 LYS A C 1
ATOM 2238 O O . LYS A 1 278 ? 18.334 -2.739 5.753 1.00 94.56 278 LYS A O 1
ATOM 2243 N N . LEU A 1 279 ? 16.713 -4.055 4.900 1.00 96.50 279 LEU A N 1
ATOM 2244 C CA . LEU A 1 279 ? 15.619 -3.111 5.098 1.00 96.50 279 LEU A CA 1
ATOM 2245 C C . LEU A 1 279 ? 15.195 -3.110 6.570 1.00 96.50 279 LEU A C 1
ATOM 2247 O O . LEU A 1 279 ? 15.020 -4.171 7.166 1.00 96.50 279 LEU A O 1
ATOM 2251 N N . ALA A 1 280 ? 15.015 -1.935 7.166 1.00 97.31 280 ALA A N 1
ATOM 2252 C CA . ALA A 1 280 ? 14.575 -1.806 8.549 1.00 97.31 280 ALA A CA 1
ATOM 2253 C C . ALA A 1 280 ? 13.567 -0.669 8.741 1.00 97.31 280 ALA A C 1
ATOM 2255 O O . ALA A 1 280 ? 13.715 0.418 8.183 1.00 97.31 280 ALA A O 1
ATOM 2256 N N . VAL A 1 281 ? 12.566 -0.892 9.592 1.00 97.31 281 VAL A N 1
ATOM 2257 C CA . VAL A 1 281 ? 11.500 0.074 9.904 1.00 97.31 281 VAL A CA 1
ATOM 2258 C C . VAL A 1 281 ? 11.338 0.255 11.414 1.00 97.31 281 VAL A C 1
ATOM 2260 O O . VAL A 1 281 ? 11.791 -0.572 12.201 1.00 97.31 281 VAL A O 1
ATOM 2263 N N . HIS A 1 282 ? 10.732 1.367 11.838 1.00 95.25 282 HIS A N 1
ATOM 2264 C CA . HIS A 1 282 ? 10.644 1.748 13.263 1.00 95.25 282 HIS A CA 1
ATOM 2265 C C . HIS A 1 282 ? 9.257 1.499 13.873 1.00 95.25 282 HIS A C 1
ATOM 2267 O O . HIS A 1 282 ? 9.076 1.679 15.072 1.00 95.25 282 HIS A O 1
ATOM 2273 N N . SER A 1 283 ? 8.281 1.078 13.064 1.00 94.19 283 SER A N 1
ATOM 2274 C CA . SER A 1 283 ? 6.928 0.759 13.523 1.00 94.19 283 SER A CA 1
ATOM 2275 C C . SER A 1 283 ? 6.606 -0.709 13.285 1.00 94.19 283 SER A C 1
ATOM 2277 O O . SER A 1 283 ? 6.915 -1.244 12.220 1.00 94.19 283 SER A O 1
ATOM 2279 N N . ALA A 1 284 ? 5.924 -1.328 14.252 1.00 93.25 284 ALA A N 1
ATOM 2280 C CA . ALA A 1 284 ? 5.363 -2.665 14.089 1.00 93.25 284 ALA A CA 1
ATOM 2281 C C . ALA A 1 284 ? 4.300 -2.695 12.978 1.00 93.25 284 ALA A C 1
ATOM 2283 O O . ALA A 1 284 ? 4.277 -3.641 12.202 1.00 93.25 284 ALA A O 1
ATOM 2284 N N . SER A 1 285 ? 3.484 -1.640 12.848 1.00 92.62 285 SER A N 1
ATOM 2285 C CA . SER A 1 285 ? 2.463 -1.548 11.793 1.00 92.62 285 SER A CA 1
ATOM 2286 C C . SER A 1 285 ? 3.075 -1.501 10.393 1.00 92.62 285 SER A C 1
ATOM 2288 O O . SER A 1 285 ? 2.594 -2.164 9.485 1.00 92.62 285 SER A O 1
ATOM 2290 N N . ILE A 1 286 ? 4.194 -0.789 10.218 1.00 95.25 286 ILE A N 1
ATOM 2291 C CA . ILE A 1 286 ? 4.912 -0.757 8.934 1.00 95.25 286 ILE A CA 1
ATOM 2292 C C . ILE A 1 286 ? 5.557 -2.120 8.647 1.00 95.25 286 ILE A C 1
ATOM 2294 O O . ILE A 1 286 ? 5.567 -2.570 7.506 1.00 95.25 286 ILE A O 1
ATOM 2298 N N . ALA A 1 287 ? 6.094 -2.794 9.668 1.00 96.44 287 ALA A N 1
ATOM 2299 C CA . ALA A 1 287 ? 6.612 -4.147 9.493 1.00 96.44 287 ALA A CA 1
ATOM 2300 C C . ALA A 1 287 ? 5.508 -5.130 9.061 1.00 96.44 287 ALA A C 1
ATOM 2302 O O . ALA A 1 287 ? 5.732 -5.921 8.150 1.00 96.44 287 ALA A O 1
ATOM 2303 N N . LEU A 1 288 ? 4.311 -5.039 9.648 1.00 95.06 288 LEU A N 1
ATOM 2304 C CA . LEU A 1 288 ? 3.154 -5.830 9.219 1.00 95.06 288 LEU A CA 1
ATOM 2305 C C . LEU A 1 288 ? 2.721 -5.487 7.794 1.00 95.06 288 LEU A C 1
ATOM 2307 O O . LEU A 1 288 ? 2.530 -6.397 6.995 1.00 95.06 288 LEU A O 1
ATOM 2311 N N . LEU A 1 289 ? 2.684 -4.201 7.438 1.00 95.81 289 LEU A N 1
ATOM 2312 C CA . LEU A 1 289 ? 2.429 -3.768 6.065 1.00 95.81 289 LEU A CA 1
ATOM 2313 C C . LEU A 1 289 ? 3.374 -4.460 5.081 1.00 95.81 289 LEU A C 1
ATOM 2315 O O . LEU A 1 289 ? 2.927 -4.998 4.075 1.00 95.81 289 LEU A O 1
ATOM 2319 N N . ILE A 1 290 ? 4.674 -4.508 5.386 1.00 96.56 290 ILE A N 1
ATOM 2320 C CA . ILE A 1 290 ? 5.661 -5.173 4.525 1.00 96.56 290 ILE A CA 1
ATOM 2321 C C . ILE A 1 290 ? 5.389 -6.677 4.421 1.00 96.56 290 ILE A C 1
ATOM 2323 O O . ILE A 1 290 ? 5.659 -7.257 3.371 1.00 96.56 290 ILE A O 1
ATOM 2327 N N . CYS A 1 291 ? 4.863 -7.319 5.466 1.00 96.62 291 CYS A N 1
ATOM 2328 C CA . CYS A 1 291 ? 4.451 -8.724 5.422 1.00 96.62 291 CYS A CA 1
ATOM 2329 C C . CYS A 1 291 ? 3.223 -8.964 4.529 1.00 96.62 291 CYS A C 1
ATOM 2331 O O . CYS A 1 291 ? 3.148 -10.034 3.932 1.00 96.62 291 CYS A O 1
ATOM 2333 N N . HIS A 1 292 ? 2.320 -7.987 4.404 1.00 95.81 292 HIS A N 1
ATOM 2334 C CA . HIS A 1 292 ? 1.099 -8.076 3.592 1.00 95.81 292 HIS A CA 1
ATOM 2335 C C . HIS A 1 292 ? 1.294 -7.831 2.092 1.00 95.81 292 HIS A C 1
ATOM 2337 O O . HIS A 1 292 ? 0.454 -8.242 1.295 1.00 95.81 292 HIS A O 1
ATOM 2343 N N . LEU A 1 293 ? 2.384 -7.174 1.683 1.00 95.06 293 LEU A N 1
ATOM 2344 C CA . LEU A 1 293 ? 2.692 -6.972 0.258 1.00 95.06 293 LEU A CA 1
ATOM 2345 C C . LEU A 1 293 ? 2.901 -8.323 -0.468 1.00 95.06 293 LEU A C 1
ATOM 2347 O O . LEU A 1 293 ? 2.998 -9.341 0.200 1.00 95.06 293 LEU A O 1
ATOM 2351 N N . PRO A 1 294 ? 3.035 -8.408 -1.801 1.00 94.56 294 PRO A N 1
ATOM 2352 C CA . PRO A 1 294 ? 3.349 -9.674 -2.487 1.00 94.56 294 PRO A CA 1
ATOM 2353 C C . PRO A 1 294 ? 4.716 -10.272 -2.095 1.00 94.56 294 PRO A C 1
ATOM 2355 O O . PRO A 1 294 ? 5.681 -9.530 -1.913 1.00 94.56 294 PRO A O 1
ATOM 2358 N N . GLU A 1 295 ? 4.827 -11.605 -1.955 1.00 92.12 295 GLU A N 1
ATOM 2359 C CA . GLU A 1 295 ? 6.097 -12.277 -1.570 1.00 92.12 295 GLU A CA 1
ATOM 2360 C C . GLU A 1 295 ? 7.164 -12.248 -2.666 1.00 92.12 295 GLU A C 1
ATOM 2362 O O . GLU A 1 295 ? 8.344 -12.439 -2.377 1.00 92.12 295 GLU A O 1
ATOM 2367 N N . SER A 1 296 ? 6.758 -11.973 -3.904 1.00 93.62 296 SER A N 1
ATOM 2368 C CA . SER A 1 296 ? 7.650 -11.830 -5.050 1.00 93.62 296 SER A CA 1
ATOM 2369 C C . SER A 1 296 ? 8.479 -10.545 -5.028 1.00 93.62 296 SER A C 1
ATOM 2371 O O . SER A 1 296 ? 9.448 -10.466 -5.777 1.00 93.62 296 SER A O 1
ATOM 2373 N N . LEU A 1 297 ? 8.124 -9.554 -4.197 1.00 94.25 297 LEU A N 1
ATOM 2374 C CA . LEU A 1 297 ? 8.839 -8.280 -4.159 1.00 94.25 297 LEU A CA 1
ATOM 2375 C C . LEU A 1 297 ? 10.244 -8.442 -3.577 1.00 94.25 297 LEU A C 1
ATOM 2377 O O . LEU A 1 297 ? 10.447 -8.900 -2.447 1.00 94.25 297 LEU A O 1
ATOM 2381 N N . SER A 1 298 ? 11.223 -7.989 -4.347 1.00 93.00 298 SER A N 1
ATOM 2382 C CA . SER A 1 298 ? 12.608 -7.859 -3.931 1.00 93.00 298 SER A CA 1
ATOM 2383 C C . SER A 1 298 ? 12.767 -6.792 -2.837 1.00 93.00 298 SER A C 1
ATOM 2385 O O . SER A 1 298 ? 11.957 -5.868 -2.720 1.00 93.00 298 SER A O 1
ATOM 2387 N N . PRO A 1 299 ? 13.849 -6.847 -2.037 1.00 93.19 299 PRO A N 1
ATOM 2388 C CA . PRO A 1 299 ? 14.136 -5.800 -1.056 1.00 93.19 299 PRO A CA 1
ATOM 2389 C C . PRO A 1 299 ? 14.202 -4.380 -1.650 1.00 93.19 299 PRO A C 1
ATOM 2391 O O . PRO A 1 299 ? 13.859 -3.425 -0.955 1.00 93.19 299 PRO A O 1
ATOM 2394 N N . LEU A 1 300 ? 14.618 -4.243 -2.917 1.00 93.69 300 LEU A N 1
ATOM 2395 C CA . LEU A 1 300 ? 14.666 -2.965 -3.628 1.00 93.69 300 LEU A CA 1
ATOM 2396 C C . LEU A 1 300 ? 13.253 -2.456 -3.926 1.00 93.69 300 LEU A C 1
ATOM 2398 O O . LEU A 1 300 ? 12.936 -1.325 -3.575 1.00 93.69 300 LEU A O 1
ATOM 2402 N N . GLU A 1 301 ? 12.385 -3.299 -4.486 1.00 95.12 301 GLU A N 1
ATOM 2403 C CA . GLU A 1 301 ? 10.984 -2.946 -4.756 1.00 95.12 301 GLU A CA 1
ATOM 2404 C C . GLU A 1 301 ? 10.225 -2.610 -3.468 1.00 95.12 301 GLU A C 1
ATOM 2406 O O . GLU A 1 301 ? 9.451 -1.658 -3.439 1.00 95.12 301 GLU A O 1
ATOM 2411 N N . LEU A 1 302 ? 10.500 -3.320 -2.367 1.00 95.56 302 LEU A N 1
ATOM 2412 C CA . LEU A 1 302 ? 9.958 -2.970 -1.052 1.00 95.56 302 LEU A CA 1
ATOM 2413 C C . LEU A 1 302 ? 10.420 -1.577 -0.600 1.00 95.56 302 LEU A C 1
ATOM 2415 O O . LEU A 1 302 ? 9.621 -0.808 -0.072 1.00 95.56 302 LEU A O 1
ATOM 2419 N N . ALA A 1 303 ? 11.694 -1.233 -0.797 1.00 95.75 303 ALA A N 1
ATOM 2420 C CA . ALA A 1 303 ? 12.210 0.093 -0.463 1.00 95.75 303 ALA A CA 1
ATOM 2421 C C . ALA A 1 303 ? 11.573 1.193 -1.332 1.00 95.75 303 ALA A C 1
ATOM 2423 O O . ALA A 1 303 ? 11.194 2.233 -0.793 1.00 95.75 303 ALA A O 1
ATOM 2424 N N . HIS A 1 304 ? 11.400 0.948 -2.636 1.00 94.38 304 HIS A N 1
ATOM 2425 C CA . HIS A 1 304 ? 10.686 1.855 -3.543 1.00 94.38 304 HIS A CA 1
ATOM 2426 C C . HIS A 1 304 ? 9.232 2.046 -3.119 1.00 94.38 304 HIS A C 1
ATOM 2428 O O . HIS A 1 304 ? 8.802 3.184 -2.960 1.00 94.38 304 HIS A O 1
ATOM 2434 N N . TYR A 1 305 ? 8.515 0.961 -2.816 1.00 95.31 305 TYR A N 1
ATOM 2435 C CA . TYR A 1 305 ? 7.143 1.032 -2.316 1.00 95.31 305 TYR A CA 1
ATOM 2436 C C . TYR A 1 305 ? 7.042 1.917 -1.064 1.00 95.31 305 TYR A C 1
ATOM 2438 O O . TYR A 1 305 ? 6.176 2.786 -0.965 1.00 95.31 305 TYR A O 1
ATOM 2446 N N . LEU A 1 306 ? 7.943 1.731 -0.093 1.00 95.62 306 LEU A N 1
ATOM 2447 C CA . LEU A 1 306 ? 7.947 2.549 1.121 1.00 95.62 306 LEU A CA 1
ATOM 2448 C C . LEU A 1 306 ? 8.257 4.018 0.812 1.00 95.62 306 LEU A C 1
ATOM 2450 O O . LEU A 1 306 ? 7.630 4.896 1.401 1.00 95.62 306 LEU A O 1
ATOM 2454 N N . LEU A 1 307 ? 9.187 4.289 -0.107 1.00 95.31 307 LEU A N 1
ATOM 2455 C CA . LEU A 1 307 ? 9.533 5.645 -0.529 1.00 95.31 307 LEU A CA 1
ATOM 2456 C C . LEU A 1 307 ? 8.346 6.350 -1.202 1.00 95.31 307 LEU A C 1
ATOM 2458 O O . LEU A 1 307 ? 8.015 7.469 -0.818 1.00 95.31 307 LEU A O 1
ATOM 2462 N N . GLU A 1 308 ? 7.673 5.677 -2.135 1.00 91.50 308 GLU A N 1
ATOM 2463 C CA . GLU A 1 308 ? 6.491 6.180 -2.850 1.00 91.50 308 GLU A CA 1
ATOM 2464 C C . GLU A 1 308 ? 5.336 6.503 -1.906 1.00 91.50 308 GLU A C 1
ATOM 2466 O O . GLU A 1 308 ? 4.624 7.489 -2.087 1.00 91.50 308 GLU A O 1
ATOM 2471 N N . LYS A 1 309 ? 5.170 5.702 -0.850 1.00 88.38 309 LYS A N 1
ATOM 2472 C CA . LYS A 1 309 ? 4.167 5.946 0.194 1.00 88.38 309 LYS A CA 1
ATOM 2473 C C . LYS A 1 309 ? 4.623 6.962 1.249 1.00 88.38 309 LYS A C 1
ATOM 2475 O O . LYS A 1 309 ? 3.903 7.186 2.221 1.00 88.38 309 LYS A O 1
ATOM 2480 N N . GLY A 1 310 ? 5.812 7.557 1.112 1.00 92.94 310 GLY A N 1
ATOM 2481 C CA . GLY A 1 310 ? 6.376 8.488 2.095 1.00 92.94 310 GLY A CA 1
ATOM 2482 C C . GLY A 1 310 ? 6.660 7.842 3.458 1.00 92.94 310 GLY A C 1
ATOM 2483 O O . GLY A 1 310 ? 6.739 8.526 4.480 1.00 92.94 310 GLY A O 1
ATOM 2484 N N . ILE A 1 311 ? 6.796 6.515 3.500 1.00 93.94 311 ILE A N 1
ATOM 2485 C CA . ILE A 1 311 ? 7.007 5.744 4.720 1.00 93.94 311 ILE A CA 1
ATOM 2486 C C . ILE A 1 311 ? 8.497 5.721 5.054 1.00 93.94 311 ILE A C 1
ATOM 2488 O O . ILE A 1 311 ? 9.342 5.251 4.295 1.00 93.94 311 ILE A O 1
ATOM 2492 N N . ARG A 1 312 ? 8.836 6.186 6.257 1.00 95.50 312 ARG A N 1
ATOM 2493 C CA . ARG A 1 312 ? 10.225 6.231 6.719 1.00 95.50 312 ARG A CA 1
ATOM 2494 C C . ARG A 1 312 ? 10.788 4.829 6.983 1.00 95.50 312 ARG A C 1
ATOM 2496 O O . ARG A 1 312 ? 10.322 4.122 7.878 1.00 95.50 312 ARG A O 1
ATOM 2503 N N . PHE A 1 313 ? 11.892 4.499 6.320 1.00 97.06 313 PHE A N 1
ATOM 2504 C CA . PHE A 1 313 ? 12.685 3.292 6.569 1.00 97.06 313 PHE A CA 1
ATOM 2505 C C . PHE A 1 313 ? 14.182 3.613 6.708 1.00 97.06 313 PHE A C 1
ATOM 2507 O O . PHE A 1 313 ? 14.607 4.767 6.625 1.00 97.06 313 PHE A O 1
ATOM 2514 N N . ARG A 1 314 ? 14.990 2.593 7.000 1.00 95.88 314 ARG A N 1
ATOM 2515 C CA . ARG A 1 314 ? 16.455 2.644 6.999 1.00 95.88 314 ARG A CA 1
ATOM 2516 C C . ARG A 1 314 ? 17.018 1.439 6.266 1.00 95.88 314 ARG A C 1
ATOM 2518 O O . ARG A 1 314 ? 16.459 0.348 6.329 1.00 95.88 314 ARG A O 1
ATOM 2525 N N . THR A 1 315 ? 18.175 1.637 5.655 1.00 94.88 315 THR A N 1
ATOM 2526 C CA . THR A 1 315 ? 19.029 0.568 5.142 1.00 94.88 315 THR A CA 1
ATOM 2527 C C . THR A 1 315 ? 20.170 0.342 6.129 1.00 94.88 315 THR A C 1
ATOM 2529 O O . THR A 1 315 ? 20.870 1.288 6.498 1.00 94.88 315 THR A O 1
ATOM 2532 N N . LEU A 1 316 ? 20.359 -0.893 6.581 1.00 91.69 316 LEU A N 1
ATOM 2533 C CA . LEU A 1 316 ? 21.430 -1.266 7.503 1.00 91.69 316 LEU A CA 1
ATOM 2534 C C . LEU A 1 316 ? 22.467 -2.102 6.763 1.00 91.69 316 LEU A C 1
ATOM 2536 O O . LEU A 1 316 ? 22.115 -3.109 6.159 1.00 91.69 316 LEU A O 1
ATOM 2540 N N . ARG A 1 317 ? 23.738 -1.707 6.828 1.00 86.81 317 ARG A N 1
ATOM 2541 C CA . ARG A 1 317 ? 24.854 -2.531 6.356 1.00 86.81 317 ARG A CA 1
ATOM 2542 C C . ARG A 1 317 ? 25.371 -3.347 7.537 1.00 86.81 317 ARG A C 1
ATOM 2544 O O . ARG A 1 317 ? 25.641 -2.760 8.586 1.00 86.81 317 ARG A O 1
ATOM 2551 N N . LEU A 1 318 ? 25.435 -4.667 7.377 1.00 68.88 318 LEU A N 1
ATOM 2552 C CA . LEU A 1 318 ? 26.037 -5.565 8.366 1.00 68.88 318 LEU A CA 1
ATOM 2553 C C . LEU A 1 318 ? 27.528 -5.755 8.106 1.00 68.88 318 LEU A C 1
ATOM 2555 O O . LEU A 1 318 ? 27.924 -5.717 6.917 1.00 68.88 318 LEU A O 1
#

Sequence (318 aa):
MSAHDVIMQFFEEQDADNQKKLAKEMLVEWQHQESCDRFPPIRSAPVYVWEYNSNAPGFISQREVDINDCEPTLTHYHDQVRIYDPFVNEWNCYESELFNDDHITQAGDGEGIECFCNSEHLPVQNVKATFTTSTPSPISFLETVIDDPYKLDDTMLELSWLQYGFVPPLPLPDQYQGPGGQTTVDLRAALAITGIPVLSPEADAMKTTIPQLCIDFLQYFWRTPPVKPPVDHWDIHPSSYASLAGVSRIEKIRILKSSNKENVYMFDLGNSLMMPWKLAVHSASIALLICHLPESLSPLELAHYLLEKGIRFRTLRL

Foldseek 3Di:
DALVVVVVVVVVVVVVVVVVCVVVDDPVLVVQLVVCVVPQDQQPAWEWEWDQDPVDHPDIDIDIDDSVCRNVVCVVCVVPDWDADSVRSHIYGYGCVSVCPVPDDDDDDDDDDDDDDDDDDDDDDDDPDDDDDDDDDPPDPQVVQAPDLVSVLVLLQVLLCLQPNFDADVPQDQADADDPHQDQVLLCVSCVVSVNHPDRCPDVSCRGRRVNSSSNQVCQCVPVVRHDGDLCTGQCRPPHPNHLVPQPQVVQWDWDQDPVRQTKTWGCPDDDVVAQWIKIARDPSVSSSLSPPDPPDDRVNSVVVCVVVVHDIDIHGD

Radius of gyration: 27.37 Å; chains: 1; bounding box: 63×43×82 Å

Secondary structure (DSSP, 8-state):
--HHHHHHHHHHHHHHHHHHHHTT--HHHHHHHHHHHHS--SSSS-EEEEEE-TTSTT-EEEEEPPTTTHHHHHHHGGGSEEEEETTTTEEEEE-GGGG--------------------PPPP----------------SSSGGGTT-HHHHHHHHHHHHHHHH-B---SSPPSS---TT---HHHHHHHHHHHT--S--TT-GGGGSHHHHHHHHHHHHHHSSS--PPPGGGBTTSTTSTT--TT-HHHHTEEEEEPTTS-EEEEE-----TT--EEEEES-HHHHHHHHHS-TT--HHHHHHHHHHTT--EEEEE-

pLDDT: mean 81.43, std 19.81, range [27.62, 97.88]